Protein AF-A0AAD8X9S3-F1 (afdb_monomer)

Mean predicted aligned error: 6.13 Å

InterPro domains:
  IPR000209 Peptidase S8/S53 domain [PF00082] (73-233)
  IPR015500 Peptidase S8, subtilisin-related [PR00723] (73-92)
  IPR015500 Peptidase S8, subtilisin-related [PR00723] (130-143)
  IPR022398 Peptidase S8, subtilisin, His-active site [PS00137] (134-144)
  IPR023827 Peptidase S8, subtilisin, Asp-active site [PS00136] (78-89)
  IPR036852 Peptidase S8/S53 domain superfamily [G3DSA:3.40.50.200] (56-240)
  IPR036852 Peptidase S8/S53 domain superfamily [SSF52743] (20-236)
  IPR051048 Peptidase S8/S53 subtilisin kexin sedolisin [PTHR43399] (39-237)

Structure (mmCIF, N/CA/C/O backbone):
data_AF-A0AAD8X9S3-F1
#
_entry.id   AF-A0AAD8X9S3-F1
#
loop_
_atom_site.group_PDB
_atom_site.id
_atom_site.type_symbol
_atom_site.label_atom_id
_atom_site.label_alt_id
_atom_site.label_comp_id
_atom_site.label_asym_id
_atom_site.label_entity_id
_atom_site.label_seq_id
_atom_site.pdbx_PDB_ins_code
_atom_site.Cartn_x
_atom_site.Cartn_y
_atom_site.Cartn_z
_atom_site.occupancy
_atom_site.B_iso_or_equiv
_atom_site.auth_seq_id
_atom_site.auth_comp_id
_atom_site.auth_asym_id
_atom_site.auth_atom_id
_atom_site.pdbx_PDB_model_num
ATOM 1 N N . ASP A 1 1 ? 3.615 -17.459 -9.259 1.00 74.00 1 ASP A N 1
ATOM 2 C CA . ASP A 1 1 ? 4.290 -16.625 -10.273 1.00 74.00 1 ASP A CA 1
ATOM 3 C C . ASP A 1 1 ? 3.251 -15.797 -11.010 1.00 74.00 1 ASP A C 1
ATOM 5 O O . ASP A 1 1 ? 2.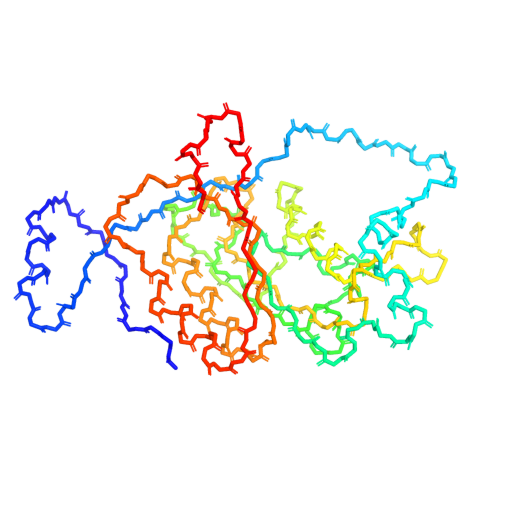324 -16.373 -11.588 1.00 74.00 1 ASP A O 1
ATOM 9 N N . TYR A 1 2 ? 3.341 -14.469 -10.912 1.00 86.00 2 TYR A N 1
ATOM 10 C CA . TYR A 1 2 ? 2.367 -13.539 -11.498 1.00 86.00 2 TYR A CA 1
ATOM 11 C C . TYR A 1 2 ? 2.916 -12.862 -12.754 1.00 86.00 2 TYR A C 1
ATOM 13 O O . TYR A 1 2 ? 2.162 -12.645 -13.705 1.00 86.00 2 TYR A O 1
ATOM 21 N N . PHE A 1 3 ? 4.221 -12.599 -12.791 1.00 89.00 3 PHE A N 1
ATOM 22 C CA . PHE A 1 3 ? 4.917 -11.987 -13.910 1.00 89.00 3 PHE A CA 1
ATOM 23 C C . PHE A 1 3 ? 6.302 -12.626 -14.119 1.00 89.00 3 PHE A C 1
ATOM 25 O O . PHE A 1 3 ? 6.952 -13.068 -13.178 1.00 89.00 3 PHE A O 1
ATOM 32 N N . TYR A 1 4 ? 6.755 -12.698 -15.373 1.00 90.25 4 TYR A N 1
ATOM 33 C CA . TYR A 1 4 ? 8.113 -13.130 -15.717 1.00 90.25 4 TYR A CA 1
ATOM 34 C C . TYR A 1 4 ? 8.780 -12.008 -16.505 1.00 90.25 4 TYR A C 1
ATOM 36 O O . TYR A 1 4 ? 8.492 -11.825 -17.690 1.00 90.25 4 TYR A O 1
ATOM 44 N N . GLY A 1 5 ? 9.656 -11.259 -15.847 1.00 89.69 5 GLY A N 1
ATOM 45 C CA . GLY A 1 5 ? 10.373 -10.148 -16.456 1.00 89.69 5 GLY A CA 1
ATOM 46 C C . GLY A 1 5 ? 11.530 -9.676 -15.589 1.00 89.69 5 GLY A C 1
ATOM 47 O O . GLY A 1 5 ? 11.817 -10.252 -14.543 1.00 89.69 5 GLY A O 1
ATOM 48 N N . LEU A 1 6 ? 12.219 -8.652 -16.078 1.00 90.88 6 LEU A N 1
ATOM 49 C CA . LEU A 1 6 ? 13.377 -8.041 -15.439 1.00 90.88 6 LEU A CA 1
ATOM 50 C C . LEU A 1 6 ? 13.456 -6.568 -15.842 1.00 90.88 6 LEU A C 1
ATOM 52 O O . LEU A 1 6 ? 13.055 -6.212 -16.951 1.00 90.88 6 LEU A O 1
ATOM 56 N N . SER A 1 7 ? 13.979 -5.743 -14.940 1.00 90.88 7 SER A N 1
ATOM 57 C CA . SER A 1 7 ? 14.270 -4.327 -15.172 1.00 90.88 7 SER A CA 1
ATOM 58 C C . SER A 1 7 ? 15.749 -4.173 -15.516 1.00 90.88 7 SER A C 1
ATOM 60 O O . SER A 1 7 ? 16.602 -4.779 -14.863 1.00 90.88 7 SER A O 1
ATOM 62 N N . ILE A 1 8 ? 16.055 -3.427 -16.578 1.00 90.38 8 ILE A N 1
ATOM 63 C CA . ILE A 1 8 ? 17.419 -3.228 -17.085 1.00 90.38 8 ILE A CA 1
ATOM 64 C C . ILE A 1 8 ? 17.629 -1.797 -17.556 1.00 90.38 8 ILE A C 1
ATOM 66 O O . ILE A 1 8 ? 16.760 -1.199 -18.186 1.00 90.38 8 ILE A O 1
ATOM 70 N N . ASN A 1 9 ? 18.837 -1.292 -17.315 1.00 88.69 9 ASN A N 1
ATOM 71 C CA . ASN A 1 9 ? 19.279 -0.006 -17.833 1.00 88.69 9 ASN A CA 1
ATOM 72 C C . ASN A 1 9 ? 19.727 -0.158 -19.294 1.00 88.69 9 ASN A C 1
ATOM 74 O O . ASN A 1 9 ? 20.755 -0.781 -19.567 1.00 88.69 9 ASN A O 1
ATOM 78 N N . ALA A 1 10 ? 18.961 0.426 -20.215 1.00 87.56 10 ALA A N 1
ATOM 79 C CA . ALA A 1 10 ? 19.330 0.588 -21.620 1.00 87.56 10 ALA A CA 1
ATOM 80 C C . ALA A 1 10 ? 20.043 1.935 -21.825 1.00 87.56 10 ALA A C 1
ATOM 82 O O . ALA A 1 10 ? 19.693 2.926 -21.183 1.00 87.56 10 ALA A O 1
ATOM 83 N N . LYS A 1 11 ? 21.052 1.984 -22.700 1.00 87.38 11 LYS A N 1
ATOM 84 C CA . LYS A 1 11 ? 21.790 3.225 -22.995 1.00 87.38 11 LYS A CA 1
ATOM 85 C C . LYS A 1 11 ? 21.076 4.094 -24.020 1.00 87.38 11 LYS A C 1
ATOM 87 O O . LYS A 1 11 ? 21.098 5.315 -23.895 1.00 87.38 11 LYS A O 1
ATOM 92 N N . ASP A 1 12 ? 20.498 3.459 -25.033 1.00 87.50 12 ASP A N 1
ATOM 93 C CA . ASP A 1 12 ? 19.787 4.103 -26.131 1.00 87.50 12 ASP A CA 1
ATOM 94 C C . ASP A 1 12 ? 18.779 3.137 -26.778 1.00 87.50 12 ASP A C 1
ATOM 96 O O . ASP A 1 12 ? 18.681 1.965 -26.403 1.00 87.50 12 ASP A O 1
ATOM 100 N N . ASP A 1 13 ? 18.021 3.633 -27.757 1.00 86.25 13 ASP A N 1
ATOM 101 C CA . ASP A 1 13 ? 16.965 2.876 -28.440 1.00 86.25 13 ASP A CA 1
ATOM 102 C C . ASP A 1 13 ? 17.489 1.616 -29.161 1.00 86.25 13 ASP A C 1
ATOM 104 O O . ASP A 1 13 ? 16.744 0.652 -29.341 1.00 86.25 13 ASP A O 1
ATOM 108 N N . THR A 1 14 ? 18.781 1.555 -29.508 1.00 89.81 14 THR A N 1
ATOM 109 C CA . THR A 1 14 ? 19.394 0.371 -30.139 1.00 89.81 14 THR A CA 1
ATOM 110 C C . THR A 1 14 ? 19.413 -0.823 -29.186 1.00 89.81 14 THR A C 1
ATOM 112 O O . THR A 1 14 ? 19.244 -1.970 -29.615 1.00 89.81 14 THR A O 1
ATOM 115 N N . ASP A 1 15 ? 19.601 -0.576 -27.886 1.00 89.88 15 ASP A N 1
ATOM 116 C CA . ASP A 1 15 ? 19.523 -1.623 -26.866 1.00 89.88 15 ASP A CA 1
ATOM 117 C C . ASP A 1 15 ? 18.087 -2.171 -26.783 1.00 89.88 15 ASP A C 1
ATOM 119 O O . ASP A 1 15 ? 17.892 -3.385 -26.700 1.00 89.88 15 ASP A O 1
ATOM 123 N N . VAL A 1 16 ? 17.077 -1.298 -26.886 1.00 87.69 16 VAL A N 1
ATOM 124 C CA . VAL A 1 16 ? 15.654 -1.683 -26.892 1.00 87.69 16 VAL A CA 1
ATOM 125 C C . VAL A 1 16 ? 15.318 -2.537 -28.115 1.00 87.69 16 VAL A C 1
ATOM 127 O O . VAL A 1 16 ? 14.708 -3.600 -27.971 1.00 87.69 16 VAL A O 1
ATOM 130 N N . ASP A 1 17 ? 15.774 -2.138 -29.303 1.00 89.75 17 ASP A N 1
ATOM 131 C CA . ASP A 1 17 ? 15.600 -2.914 -30.536 1.00 89.75 17 ASP A CA 1
ATOM 132 C C . ASP A 1 17 ? 16.278 -4.287 -30.444 1.00 89.75 17 ASP A C 1
ATOM 134 O O . ASP A 1 17 ? 15.713 -5.308 -30.848 1.00 89.75 17 ASP A O 1
ATOM 138 N N . THR A 1 18 ? 17.475 -4.334 -29.851 1.00 92.38 18 THR A N 1
ATOM 139 C CA . THR A 1 18 ? 18.214 -5.584 -29.629 1.00 92.38 18 THR A CA 1
ATOM 140 C C . THR A 1 18 ? 17.444 -6.523 -28.703 1.00 92.38 18 THR A C 1
ATOM 142 O O . THR A 1 18 ? 17.367 -7.722 -28.974 1.00 92.38 18 THR A O 1
ATOM 145 N N . LEU A 1 19 ? 16.833 -5.995 -27.639 1.00 91.25 19 LEU A N 1
ATOM 146 C CA . LEU A 1 19 ? 15.993 -6.772 -26.728 1.00 91.25 19 LEU A CA 1
ATOM 147 C C . LEU A 1 19 ? 14.742 -7.297 -27.432 1.00 91.25 19 LEU A C 1
ATOM 149 O O . LEU A 1 19 ? 14.429 -8.478 -27.305 1.00 91.25 19 LEU A O 1
ATOM 153 N N . LEU A 1 20 ? 14.053 -6.457 -28.206 1.00 91.44 20 LEU A N 1
ATOM 154 C CA . LEU A 1 20 ? 12.851 -6.846 -28.951 1.00 91.44 20 LEU A CA 1
ATOM 155 C C . LEU A 1 20 ? 13.134 -7.885 -30.049 1.00 91.44 20 LEU A C 1
ATOM 157 O O . LEU A 1 20 ? 12.238 -8.646 -30.412 1.00 91.44 20 LEU A O 1
ATOM 161 N N . ALA A 1 21 ? 14.367 -7.956 -30.557 1.00 94.06 21 ALA A N 1
ATOM 162 C CA . ALA A 1 21 ? 14.783 -8.969 -31.523 1.00 94.06 21 ALA A CA 1
ATOM 163 C C . ALA A 1 21 ? 15.001 -10.364 -30.900 1.00 94.06 21 ALA A C 1
ATOM 165 O O . ALA A 1 21 ? 15.068 -11.359 -31.632 1.00 94.06 21 ALA A O 1
ATOM 166 N N . LEU A 1 22 ? 15.112 -10.471 -29.570 1.00 94.44 22 LEU A N 1
ATOM 167 C CA . LEU A 1 22 ? 15.265 -11.758 -28.894 1.00 94.44 22 LEU A CA 1
ATOM 168 C C . LEU A 1 22 ? 13.932 -12.525 -28.897 1.00 94.44 22 LEU A C 1
ATOM 170 O O . LEU A 1 22 ? 12.932 -12.016 -28.392 1.00 94.44 22 LEU A O 1
ATOM 174 N N . PRO A 1 23 ? 13.889 -13.789 -29.360 1.00 94.06 23 PRO A N 1
ATOM 175 C CA . PRO A 1 23 ? 12.637 -14.546 -29.464 1.00 94.06 23 PRO A CA 1
ATOM 176 C C . PRO A 1 23 ? 11.964 -14.828 -28.110 1.00 94.06 23 PRO A C 1
ATOM 178 O O . PRO A 1 23 ? 10.787 -15.182 -28.063 1.00 94.06 23 PRO A O 1
ATOM 181 N N . GLN A 1 24 ? 12.702 -14.705 -27.004 1.00 94.06 24 GLN A N 1
ATOM 182 C CA . GLN A 1 24 ? 12.190 -14.865 -25.644 1.00 94.06 24 GLN A CA 1
ATOM 183 C C . GLN A 1 24 ? 11.507 -13.596 -25.109 1.00 94.06 24 GLN A C 1
ATOM 185 O O . GLN A 1 24 ? 10.725 -13.687 -24.160 1.00 94.06 24 GLN A O 1
ATOM 190 N N . VAL A 1 25 ? 11.783 -12.424 -25.690 1.00 93.06 25 VAL A N 1
ATOM 191 C CA . VAL A 1 25 ? 11.240 -11.141 -25.236 1.00 93.06 25 VAL A CA 1
ATOM 192 C C . VAL A 1 25 ? 9.898 -10.904 -25.915 1.00 93.06 25 VAL A C 1
ATOM 194 O O . VAL A 1 25 ? 9.800 -10.749 -27.127 1.00 93.06 25 VAL A O 1
ATOM 197 N N . LYS A 1 26 ? 8.829 -10.888 -25.115 1.00 90.62 26 LYS A N 1
ATOM 198 C CA . LYS A 1 26 ? 7.470 -10.668 -25.633 1.00 90.62 26 LYS A CA 1
ATOM 199 C C . LYS A 1 26 ? 7.140 -9.194 -25.825 1.00 90.62 26 LYS A C 1
ATOM 201 O O . LYS A 1 26 ? 6.394 -8.854 -26.739 1.00 90.62 26 LYS A O 1
ATOM 206 N N . LYS A 1 27 ? 7.611 -8.346 -24.911 1.00 89.94 27 LYS A N 1
ATOM 207 C CA . LYS A 1 27 ? 7.357 -6.908 -24.909 1.00 89.94 27 LYS A CA 1
ATOM 208 C C . LYS A 1 27 ? 8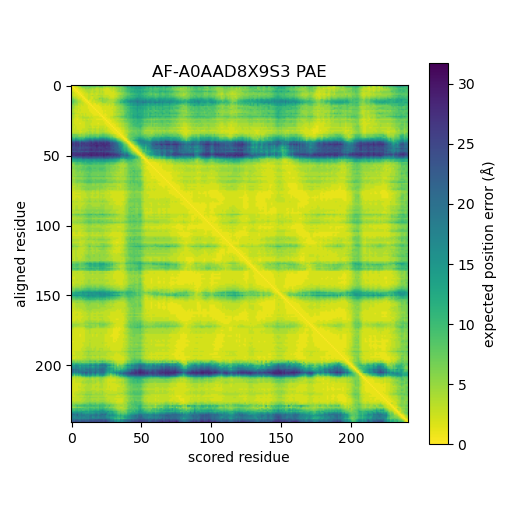.370 -6.212 -24.004 1.00 89.94 27 LYS A C 1
ATOM 210 O O . LYS A 1 27 ? 8.829 -6.806 -23.031 1.00 89.94 27 LYS A O 1
ATOM 215 N N . VAL A 1 28 ? 8.685 -4.970 -24.345 1.00 90.06 28 VAL A N 1
ATOM 216 C CA . VAL A 1 28 ? 9.506 -4.055 -23.550 1.00 90.06 28 VAL A CA 1
ATOM 217 C C . VAL A 1 28 ? 8.654 -2.825 -23.250 1.00 90.06 28 VAL A C 1
ATOM 219 O O . VAL A 1 28 ? 7.875 -2.387 -24.101 1.00 90.06 28 VAL A O 1
ATOM 222 N N . TRP A 1 29 ? 8.774 -2.306 -22.033 1.00 88.06 29 TRP A N 1
ATOM 223 C CA . TRP A 1 29 ? 8.134 -1.075 -21.580 1.00 88.06 29 TRP A CA 1
ATOM 224 C C . TRP A 1 29 ? 9.192 -0.185 -20.924 1.00 88.06 29 TRP A C 1
ATOM 226 O O . TRP A 1 29 ? 10.145 -0.725 -20.358 1.00 88.06 29 TRP A O 1
ATOM 236 N N . PRO A 1 30 ? 9.042 1.149 -20.976 1.00 87.75 30 PRO A N 1
ATOM 237 C CA . PRO A 1 30 ? 9.841 2.026 -20.132 1.00 87.75 30 PRO A CA 1
ATOM 238 C C . PRO A 1 30 ? 9.534 1.744 -18.656 1.00 87.75 30 PRO A C 1
ATOM 240 O O . PRO A 1 30 ? 8.373 1.523 -18.315 1.00 87.75 30 PRO A O 1
ATOM 243 N N . ASN A 1 31 ? 10.562 1.769 -17.804 1.00 89.12 31 ASN A N 1
ATOM 244 C CA . ASN A 1 31 ? 10.391 1.776 -16.352 1.00 89.12 31 ASN A CA 1
ATOM 245 C C . ASN A 1 31 ? 10.082 3.214 -15.924 1.00 89.12 31 ASN A C 1
ATOM 247 O O . ASN A 1 31 ? 10.976 4.065 -15.927 1.00 89.12 31 ASN A O 1
ATOM 251 N N . ARG A 1 32 ? 8.810 3.514 -15.666 1.00 88.25 32 ARG A N 1
ATOM 252 C CA . ARG A 1 32 ? 8.357 4.857 -15.299 1.00 88.25 32 ARG A CA 1
ATOM 253 C C . ARG A 1 32 ? 8.563 5.106 -13.822 1.00 88.25 32 ARG A C 1
ATOM 255 O O . ARG A 1 32 ? 8.646 4.169 -13.035 1.00 88.25 32 ARG A O 1
ATOM 262 N N . TYR A 1 33 ? 8.630 6.382 -13.481 1.00 89.31 33 TYR A N 1
ATOM 263 C CA . TYR A 1 33 ? 8.792 6.863 -12.125 1.00 89.31 33 TYR A CA 1
ATOM 264 C C . TYR A 1 33 ? 7.539 7.623 -11.714 1.00 89.31 33 TYR A C 1
ATOM 266 O O . TYR A 1 33 ? 7.076 8.484 -12.448 1.00 89.31 33 TYR A O 1
ATOM 274 N N . TYR A 1 34 ? 7.041 7.296 -10.532 1.00 88.19 34 TYR A N 1
ATOM 275 C CA . TYR A 1 34 ? 5.843 7.830 -9.916 1.00 88.19 34 TYR A CA 1
ATOM 276 C C . TYR A 1 34 ? 6.261 8.650 -8.710 1.00 88.19 34 TYR A C 1
ATOM 278 O O . TYR A 1 34 ? 6.845 8.111 -7.764 1.00 88.19 34 TYR A O 1
ATOM 286 N N . ASP A 1 35 ? 5.947 9.940 -8.730 1.00 87.69 35 ASP A N 1
ATOM 287 C CA . ASP A 1 35 ? 6.155 10.789 -7.568 1.00 87.69 35 ASP A CA 1
ATOM 288 C C . ASP A 1 35 ? 5.319 10.307 -6.382 1.00 87.69 35 ASP A C 1
ATOM 290 O O . ASP A 1 35 ? 4.194 9.809 -6.514 1.00 87.69 35 ASP A O 1
ATOM 294 N N . ARG A 1 36 ? 5.876 10.476 -5.183 1.00 85.69 36 ARG A N 1
ATOM 295 C CA . ARG A 1 36 ? 5.107 10.272 -3.965 1.00 85.69 36 ARG A CA 1
ATOM 296 C C . ARG A 1 36 ? 3.920 11.250 -3.937 1.00 85.69 36 ARG A C 1
ATOM 298 O O . ARG A 1 36 ? 4.101 12.431 -4.231 1.00 85.69 36 ARG A O 1
ATOM 305 N N . PRO A 1 37 ? 2.728 10.810 -3.496 1.00 80.38 37 PRO A N 1
ATOM 306 C CA . PRO A 1 37 ? 1.620 11.720 -3.247 1.00 80.38 37 PRO A CA 1
ATOM 307 C C . PRO A 1 37 ? 1.988 12.772 -2.196 1.00 80.38 37 PRO A C 1
ATOM 309 O O . PRO A 1 37 ? 2.337 12.442 -1.060 1.00 80.38 37 PRO A O 1
ATOM 312 N N . GLU A 1 38 ? 1.855 14.044 -2.561 1.00 76.88 38 GLU A N 1
ATOM 313 C CA . GLU A 1 38 ? 2.070 15.161 -1.646 1.00 76.88 38 GLU A CA 1
ATOM 314 C C . GLU A 1 38 ? 0.731 15.711 -1.124 1.00 76.88 38 GLU A C 1
ATOM 316 O O . GLU A 1 38 ? -0.252 15.808 -1.869 1.00 76.88 38 GLU A O 1
ATOM 321 N N . PRO A 1 39 ? 0.646 16.090 0.162 1.00 68.62 39 PRO A N 1
ATOM 322 C CA . PRO A 1 39 ? -0.565 16.680 0.711 1.00 68.62 39 PRO A CA 1
ATOM 323 C C . PRO A 1 39 ? -0.838 18.063 0.096 1.00 68.62 39 PRO A C 1
ATOM 325 O O . PRO A 1 39 ? 0.017 18.944 0.098 1.00 68.62 39 PRO A O 1
ATOM 328 N N . VAL A 1 40 ? -2.083 18.286 -0.346 1.00 63.31 40 VAL A N 1
ATOM 329 C CA . VAL A 1 40 ? -2.555 19.538 -0.986 1.00 63.31 40 VAL A CA 1
ATOM 330 C C . VAL A 1 40 ? -2.397 20.773 -0.078 1.00 63.31 40 VAL A C 1
ATOM 332 O O . VAL A 1 40 ? -2.307 21.906 -0.548 1.00 63.31 40 VAL A O 1
ATOM 335 N N . ALA A 1 41 ? -2.325 20.570 1.238 1.00 61.69 41 ALA A N 1
ATOM 336 C CA . ALA A 1 41 ? -1.887 21.571 2.200 1.00 61.69 41 ALA A CA 1
ATOM 337 C C . ALA A 1 41 ? -1.208 20.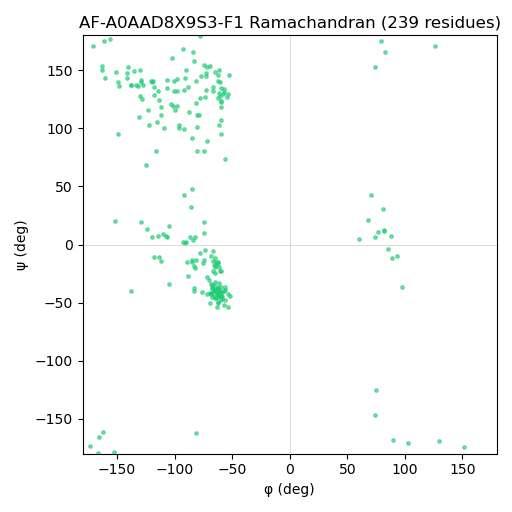872 3.380 1.00 61.69 41 ALA A C 1
ATOM 339 O O . ALA A 1 41 ? -1.706 19.854 3.864 1.00 61.69 41 ALA A O 1
ATOM 340 N N . ALA A 1 42 ? -0.113 21.442 3.891 1.00 55.91 42 ALA A N 1
ATOM 341 C CA . ALA A 1 42 ? 0.441 21.025 5.173 1.00 55.91 42 ALA A CA 1
ATOM 342 C C . ALA A 1 42 ? -0.619 21.276 6.253 1.00 55.91 42 ALA A C 1
ATOM 344 O O . ALA A 1 42 ? -0.863 22.419 6.650 1.00 55.91 42 ALA A O 1
ATOM 345 N N . ALA A 1 43 ? -1.292 20.215 6.697 1.00 55.41 43 ALA A N 1
ATOM 346 C CA . ALA A 1 43 ? -2.195 20.312 7.826 1.00 55.41 43 ALA A CA 1
ATOM 347 C C . ALA A 1 43 ? -1.369 20.789 9.023 1.00 55.41 43 ALA A C 1
ATOM 349 O 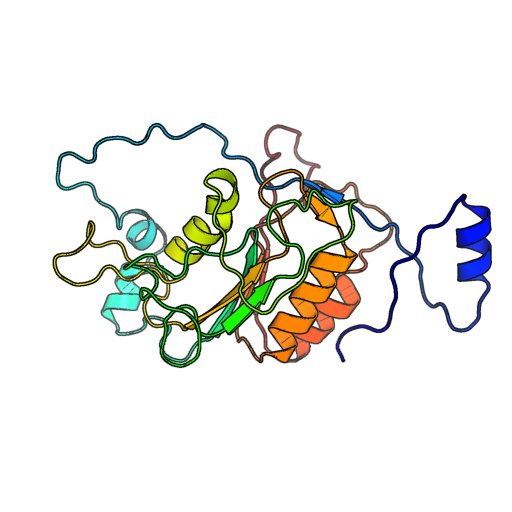O . ALA A 1 43 ? -0.418 20.128 9.443 1.00 55.41 43 ALA A O 1
ATOM 350 N N . GLN A 1 44 ? -1.705 21.958 9.572 1.00 53.41 44 GLN A N 1
ATOM 351 C CA . GLN A 1 44 ? -1.198 22.301 10.891 1.00 53.41 44 GLN A CA 1
ATOM 352 C C . GLN A 1 44 ? -1.695 21.222 11.847 1.00 53.41 44 GLN A C 1
ATOM 354 O O . GLN A 1 44 ? -2.869 20.855 11.794 1.00 53.41 44 GLN A O 1
ATOM 359 N N . VAL A 1 45 ? -0.814 20.712 12.709 1.00 54.97 45 VAL A N 1
ATOM 360 C CA . VAL A 1 45 ? -1.234 19.894 13.848 1.00 54.97 45 VAL A CA 1
ATOM 361 C C . VAL A 1 45 ? -2.154 20.774 14.685 1.00 54.97 45 VAL A C 1
ATOM 363 O O . VAL A 1 45 ? -1.707 21.625 15.452 1.00 54.97 45 VAL A O 1
ATOM 366 N N . VAL A 1 46 ? -3.458 20.642 14.459 1.00 53.22 46 VAL A N 1
ATOM 367 C CA . VAL A 1 46 ? -4.454 21.399 15.197 1.00 53.22 46 VAL A CA 1
ATOM 368 C C . VAL A 1 46 ? -4.585 20.712 16.541 1.00 53.22 46 VAL A C 1
ATOM 370 O O . VAL A 1 46 ? -4.845 19.510 16.606 1.00 53.22 46 VAL A O 1
ATOM 373 N N . THR A 1 47 ? -4.424 21.458 17.628 1.00 53.19 47 THR A N 1
ATOM 374 C CA . THR A 1 47 ? -4.821 20.958 18.941 1.00 53.19 47 THR A CA 1
ATOM 375 C C . THR A 1 47 ? -6.317 20.667 18.888 1.00 53.19 47 THR A C 1
ATOM 377 O O . THR A 1 47 ? -7.132 21.593 18.843 1.00 53.19 47 THR A O 1
ATOM 380 N N . ILE A 1 48 ? -6.688 19.385 18.865 1.00 56.50 48 ILE A N 1
ATOM 381 C CA . ILE A 1 48 ? -8.087 18.965 18.926 1.00 56.50 48 ILE A CA 1
ATOM 382 C C . ILE A 1 48 ? -8.579 19.228 20.353 1.00 56.50 48 ILE A C 1
ATOM 384 O O . ILE A 1 48 ? -8.476 18.385 21.238 1.00 56.50 48 ILE A O 1
ATOM 388 N N . ASN A 1 49 ? -9.094 20.432 20.585 1.00 49.75 49 ASN A N 1
ATOM 389 C CA . ASN A 1 49 ? -9.844 20.770 21.787 1.00 49.75 49 ASN A CA 1
ATOM 390 C C . ASN A 1 49 ? -11.334 20.517 21.510 1.00 49.75 49 ASN A C 1
ATOM 392 O O . ASN A 1 49 ? -11.990 21.355 20.896 1.00 49.75 49 ASN A O 1
ATOM 396 N N . GLY A 1 50 ? -11.879 19.380 21.960 1.00 56.12 50 GLY A N 1
ATOM 397 C CA . GLY A 1 50 ? -13.330 19.132 21.976 1.00 56.12 50 GLY A CA 1
ATOM 398 C C . GLY A 1 50 ? -13.801 17.806 21.365 1.00 56.12 50 GLY A C 1
ATOM 399 O O . GLY A 1 50 ? -13.018 16.904 21.091 1.00 56.12 50 GLY A O 1
ATOM 400 N N . THR A 1 51 ? -15.121 17.696 21.177 1.00 57.31 51 THR A N 1
ATOM 401 C CA . THR A 1 51 ? -15.858 16.527 20.658 1.00 57.31 51 THR A CA 1
ATOM 402 C C . THR A 1 51 ? -15.898 16.498 19.125 1.00 57.31 51 THR A C 1
ATOM 404 O O . THR A 1 51 ? -16.977 16.385 18.537 1.00 57.31 51 THR A O 1
ATOM 407 N N . SER A 1 52 ? -14.760 16.696 18.457 1.00 64.19 52 SER A N 1
ATOM 408 C CA . SER A 1 52 ? -14.713 16.657 16.989 1.00 64.19 52 SER A CA 1
ATOM 409 C C . SER A 1 52 ? -15.224 15.308 16.476 1.00 64.19 52 SER A C 1
ATOM 411 O O . SER A 1 52 ? -14.853 14.261 17.004 1.00 64.19 52 SER A O 1
ATOM 413 N N . ASP A 1 53 ? -16.089 15.326 15.457 1.00 75.62 53 ASP A N 1
ATOM 414 C CA . ASP A 1 53 ? -16.643 14.107 14.857 1.00 75.62 53 ASP A CA 1
ATOM 415 C C . ASP A 1 53 ? -15.590 13.404 13.989 1.00 75.62 53 ASP A C 1
ATOM 417 O O . ASP A 1 53 ? -15.571 13.528 12.761 1.00 75.62 53 ASP A O 1
ATOM 421 N N . VAL A 1 54 ? -14.704 12.654 14.649 1.00 80.56 54 VAL A N 1
ATOM 422 C CA . VAL A 1 54 ? -13.632 11.869 14.014 1.00 80.56 54 VAL A CA 1
ATOM 423 C C . VAL A 1 54 ? -14.157 10.709 13.158 1.00 80.56 54 VAL A C 1
ATOM 425 O O . VAL A 1 54 ? -13.378 10.058 12.471 1.00 80.56 54 VAL A O 1
ATOM 428 N N . LEU A 1 55 ? -15.473 10.458 13.164 1.00 84.62 55 LEU A N 1
ATOM 429 C CA . LEU A 1 55 ? -16.128 9.386 12.407 1.00 84.62 55 LEU A CA 1
ATOM 430 C C . LEU A 1 55 ? -16.994 9.913 11.252 1.00 84.62 55 LEU A C 1
ATOM 432 O O . LEU A 1 55 ? -17.730 9.144 10.631 1.00 84.62 55 LEU A O 1
ATOM 436 N N . SER A 1 56 ? -16.920 11.210 10.942 1.00 87.75 56 SER A N 1
ATOM 437 C CA . SER A 1 56 ? -17.700 11.835 9.863 1.00 87.75 56 SER A CA 1
ATOM 438 C C . SER A 1 56 ? -17.525 11.124 8.512 1.00 87.75 56 SER A C 1
ATOM 440 O O . SER A 1 56 ? -18.520 10.821 7.853 1.00 87.75 56 SER A O 1
ATOM 442 N N . SER A 1 57 ? -16.300 10.735 8.147 1.00 87.81 57 SER A N 1
ATOM 443 C CA . SER A 1 57 ? -16.021 9.963 6.924 1.00 87.81 57 SER A CA 1
ATOM 444 C C . SER A 1 57 ? -16.696 8.586 6.908 1.00 87.81 57 SER A C 1
ATOM 446 O O . SER A 1 57 ? -17.193 8.149 5.867 1.00 87.81 57 SER A O 1
ATOM 448 N N . LEU A 1 58 ? -16.788 7.906 8.058 1.00 92.06 58 LEU A N 1
ATOM 449 C CA . LEU A 1 58 ? -17.498 6.624 8.154 1.00 92.06 58 LEU A CA 1
ATOM 450 C C . LEU A 1 58 ? -19.004 6.805 7.941 1.00 92.06 58 LEU A C 1
ATOM 452 O O . LEU A 1 58 ? -19.628 5.988 7.272 1.00 92.06 58 LEU A O 1
ATOM 456 N N . LYS A 1 59 ? -19.581 7.902 8.444 1.00 92.75 59 LYS A N 1
ATOM 457 C CA . LYS A 1 59 ? -20.999 8.239 8.229 1.00 92.75 59 LYS A CA 1
ATOM 458 C C . LYS A 1 59 ? -21.287 8.596 6.772 1.00 92.75 59 LYS A C 1
ATOM 460 O O . LYS A 1 59 ? -22.300 8.169 6.224 1.00 92.75 59 LYS A O 1
ATOM 465 N N . MET A 1 60 ? -20.397 9.363 6.136 1.00 93.25 60 MET A N 1
ATOM 466 C CA . MET A 1 60 ? -20.529 9.759 4.727 1.00 93.25 60 MET A CA 1
ATOM 467 C C . MET A 1 60 ? -20.502 8.556 3.782 1.00 93.25 60 MET A C 1
ATOM 469 O O . MET A 1 60 ? -21.252 8.520 2.811 1.00 93.25 60 MET A O 1
ATOM 473 N N . THR A 1 61 ? -19.663 7.565 4.083 1.00 93.94 61 THR A N 1
ATOM 474 C CA . THR A 1 61 ? -19.543 6.325 3.300 1.00 93.94 61 THR A CA 1
ATOM 475 C C . THR A 1 61 ? -20.566 5.258 3.701 1.00 93.94 61 THR A C 1
ATOM 477 O O . THR A 1 61 ? -20.757 4.285 2.977 1.00 93.94 61 THR A O 1
ATOM 480 N N . GLY A 1 62 ? -21.250 5.431 4.838 1.00 95.25 62 GLY A N 1
ATOM 481 C CA . GLY A 1 62 ? -22.184 4.456 5.402 1.00 95.25 62 GLY A CA 1
ATOM 482 C C . GLY A 1 62 ? -21.513 3.264 6.094 1.00 95.25 62 GLY A C 1
ATOM 483 O O . GLY A 1 62 ? -22.199 2.295 6.426 1.00 95.25 62 GLY A O 1
ATOM 484 N N . ALA A 1 63 ? -20.196 3.315 6.320 1.00 95.25 63 ALA A N 1
ATOM 485 C CA . ALA A 1 63 ? -19.449 2.280 7.031 1.00 95.25 63 ALA A CA 1
ATOM 486 C C . ALA A 1 63 ? -19.942 2.103 8.479 1.00 95.25 63 ALA A C 1
ATOM 488 O O . ALA A 1 63 ? -20.012 0.980 8.972 1.00 95.25 63 ALA A O 1
ATOM 489 N N . ASP A 1 64 ? -20.393 3.180 9.126 1.00 94.44 64 ASP A N 1
ATOM 490 C CA . ASP A 1 64 ? -21.003 3.157 10.462 1.00 94.44 64 ASP A CA 1
ATOM 491 C C . ASP A 1 64 ? -22.237 2.234 10.538 1.00 94.44 64 ASP A C 1
ATOM 493 O O . ASP A 1 64 ? -22.408 1.467 11.489 1.00 94.44 64 ASP A O 1
ATOM 497 N N . LYS A 1 65 ? -23.077 2.242 9.497 1.00 96.62 65 LYS A N 1
ATOM 498 C CA . LYS A 1 65 ? -24.263 1.376 9.395 1.00 96.62 65 LYS A CA 1
ATOM 499 C C . LYS A 1 65 ? -23.898 -0.090 9.187 1.00 96.62 65 LYS A C 1
ATOM 501 O O . LYS A 1 65 ? -24.654 -0.968 9.602 1.00 96.62 65 LYS A O 1
ATOM 506 N N . VAL A 1 66 ? -22.775 -0.354 8.525 1.00 95.81 66 VAL A N 1
ATOM 507 C CA . VAL A 1 66 ? -22.251 -1.707 8.291 1.00 95.81 66 VAL A CA 1
ATOM 508 C C . VAL A 1 66 ? -21.608 -2.245 9.573 1.00 95.81 66 VAL A C 1
ATOM 510 O O . VAL A 1 66 ? -21.888 -3.376 9.976 1.00 95.81 66 VAL A O 1
ATOM 513 N N . HIS A 1 67 ? -20.872 -1.406 10.307 1.00 96.12 67 HIS A N 1
ATOM 514 C CA . HIS A 1 67 ? -20.348 -1.737 11.637 1.00 96.12 67 HIS A CA 1
ATOM 515 C C . HIS A 1 67 ? -21.463 -2.078 12.625 1.00 96.12 67 HIS A C 1
ATOM 517 O O . HIS A 1 67 ? -21.342 -3.053 13.364 1.00 96.12 67 HIS A O 1
ATOM 523 N N . ALA A 1 68 ? -22.580 -1.341 12.601 1.00 96.12 68 ALA A N 1
ATOM 524 C CA . ALA A 1 68 ? -23.746 -1.615 13.447 1.00 96.12 68 ALA A CA 1
ATOM 525 C C . ALA A 1 68 ? -24.384 -2.998 13.195 1.00 96.12 68 ALA A C 1
ATOM 527 O O . ALA A 1 68 ? -25.097 -3.513 14.054 1.00 96.12 68 ALA A O 1
ATOM 528 N N . GLN A 1 69 ? -24.108 -3.619 12.044 1.00 97.31 69 GLN A N 1
ATOM 529 C CA . GLN A 1 69 ? -24.524 -4.987 11.710 1.00 97.31 69 GLN A CA 1
ATOM 530 C C . GLN A 1 69 ? -23.485 -6.045 12.126 1.00 97.31 69 GLN A C 1
ATOM 532 O O . GLN A 1 69 ? -23.681 -7.231 11.870 1.00 97.31 69 GLN A O 1
ATOM 537 N N . GLY A 1 70 ? -22.379 -5.640 12.758 1.00 96.12 70 GLY A N 1
ATOM 538 C CA . GLY A 1 70 ? -21.278 -6.521 13.158 1.00 96.12 70 GLY A CA 1
ATOM 539 C C . GLY A 1 70 ? -20.285 -6.841 12.036 1.00 96.12 70 GLY A C 1
ATOM 540 O O . GLY A 1 70 ? -19.460 -7.739 12.192 1.00 96.12 70 GLY A O 1
ATOM 541 N N . LEU A 1 71 ? -20.35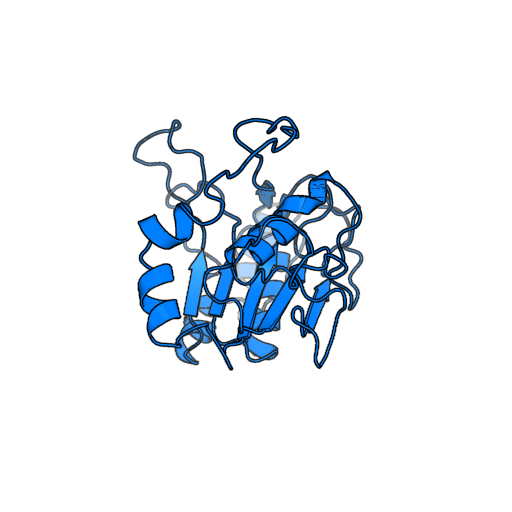2 -6.128 10.908 1.00 97.38 71 LEU A N 1
ATOM 542 C CA . LEU A 1 71 ? -19.461 -6.310 9.765 1.00 97.38 71 LEU A CA 1
ATOM 543 C C . LEU A 1 71 ? -18.312 -5.296 9.838 1.00 97.38 71 LEU A C 1
ATOM 545 O O . LEU A 1 71 ? -18.472 -4.131 9.494 1.00 97.38 71 LEU A O 1
ATOM 549 N N . THR A 1 72 ? -17.149 -5.743 10.309 1.00 97.31 72 THR A N 1
ATOM 550 C CA . THR A 1 72 ? -15.984 -4.886 10.619 1.00 97.31 72 THR A CA 1
ATOM 551 C C . THR A 1 72 ? -14.704 -5.307 9.888 1.00 97.31 72 THR A C 1
ATOM 553 O O . THR A 1 72 ? -13.611 -4.857 10.230 1.00 97.31 72 THR A O 1
ATOM 556 N N . GLY A 1 73 ? -14.819 -6.184 8.885 1.00 97.19 73 GLY A N 1
ATOM 557 C CA . GLY A 1 73 ? -13.679 -6.714 8.125 1.00 97.19 73 GLY A CA 1
ATOM 558 C C . GLY A 1 73 ? -12.942 -7.874 8.798 1.00 97.19 73 GLY A C 1
ATOM 559 O O . GLY A 1 73 ? -11.862 -8.251 8.356 1.00 97.19 73 GLY A O 1
ATOM 560 N N . LYS A 1 74 ? -13.510 -8.467 9.856 1.00 97.94 74 LYS A N 1
ATOM 561 C CA . LYS A 1 74 ? -12.914 -9.623 10.537 1.00 97.94 74 LYS A CA 1
ATOM 562 C C . LYS A 1 74 ? -12.621 -10.764 9.556 1.00 97.94 74 LYS A C 1
ATOM 564 O O . LYS A 1 74 ? -13.521 -11.238 8.869 1.00 97.94 74 LYS A O 1
ATOM 569 N N . GLY A 1 75 ? -11.377 -11.242 9.571 1.00 97.25 75 GLY A N 1
ATOM 570 C CA . GLY A 1 75 ? -10.907 -12.337 8.718 1.00 97.25 75 GLY A CA 1
ATOM 571 C C . GLY A 1 75 ? -10.452 -11.905 7.323 1.00 97.25 75 GLY A C 1
ATOM 572 O O . GLY A 1 75 ? -9.946 -12.751 6.598 1.00 97.25 75 GLY A O 1
ATOM 573 N N . ILE A 1 76 ? -10.592 -10.622 6.977 1.00 98.25 76 ILE A N 1
ATOM 574 C CA . ILE A 1 76 ? -10.087 -10.052 5.727 1.00 98.25 76 ILE A CA 1
ATOM 575 C C . ILE A 1 76 ? -8.650 -9.570 5.924 1.00 98.25 76 ILE A C 1
ATOM 577 O O . ILE A 1 76 ? -8.331 -8.905 6.917 1.00 98.25 76 ILE A O 1
ATOM 581 N N . LYS A 1 77 ? -7.794 -9.884 4.955 1.00 98.56 77 LYS A N 1
ATOM 582 C CA . LYS A 1 77 ? -6.419 -9.404 4.837 1.00 98.56 77 LYS A CA 1
ATOM 583 C C . LYS A 1 77 ? -6.344 -8.310 3.779 1.00 98.56 77 LYS A C 1
ATOM 585 O O . LYS A 1 77 ? -6.654 -8.547 2.613 1.00 98.56 77 LYS A O 1
ATOM 590 N N . ILE A 1 78 ? -5.903 -7.125 4.176 1.00 98.69 78 ILE A N 1
ATOM 591 C CA . ILE A 1 78 ? -5.750 -5.975 3.284 1.00 98.69 78 ILE A CA 1
ATOM 592 C C . ILE A 1 78 ? -4.260 -5.683 3.124 1.00 98.69 78 ILE A C 1
ATOM 594 O O . ILE A 1 78 ? -3.607 -5.245 4.069 1.00 98.69 78 ILE A O 1
ATOM 598 N N . GLY A 1 79 ? -3.735 -5.924 1.929 1.00 98.62 79 GLY A N 1
ATOM 599 C CA . GLY A 1 79 ? -2.423 -5.461 1.504 1.00 98.62 79 GLY A CA 1
ATOM 600 C C . GLY A 1 79 ? -2.479 -4.009 1.049 1.00 98.62 79 GLY A C 1
ATOM 601 O O . GLY A 1 79 ? -3.430 -3.612 0.374 1.00 98.62 79 GLY A O 1
ATOM 602 N N . PHE A 1 80 ? -1.470 -3.211 1.380 1.00 98.56 80 PHE A N 1
ATOM 603 C CA . PHE A 1 80 ? -1.333 -1.872 0.815 1.00 98.56 80 PHE A CA 1
ATOM 604 C C . PHE A 1 80 ? 0.113 -1.554 0.437 1.00 98.56 80 PHE A C 1
ATOM 606 O O . PHE A 1 80 ? 1.035 -1.892 1.177 1.00 98.56 80 PHE A O 1
ATOM 613 N N . LEU A 1 81 ? 0.289 -0.939 -0.732 1.00 98.31 81 LEU A N 1
ATOM 614 C CA . LEU A 1 81 ? 1.577 -0.485 -1.261 1.00 98.31 81 LEU A CA 1
ATOM 615 C C . LEU A 1 81 ? 1.710 1.016 -1.001 1.00 98.31 81 LEU A C 1
ATOM 617 O O . LEU A 1 81 ? 0.899 1.789 -1.516 1.00 98.31 81 LEU A O 1
ATOM 621 N N . ASP A 1 82 ? 2.686 1.419 -0.183 1.00 96.81 82 ASP A N 1
ATOM 622 C CA . ASP A 1 82 ? 2.829 2.812 0.271 1.00 96.81 82 ASP A CA 1
ATOM 623 C C . ASP A 1 82 ? 4.242 3.124 0.834 1.00 96.81 82 ASP A C 1
ATOM 625 O O . ASP A 1 82 ? 5.193 2.381 0.595 1.00 96.81 82 ASP A O 1
ATOM 629 N N . THR A 1 83 ? 4.403 4.203 1.606 1.00 95.88 83 THR A N 1
ATOM 630 C CA . THR A 1 83 ? 5.644 4.655 2.277 1.00 95.88 83 THR A CA 1
ATOM 631 C C . THR A 1 83 ? 6.043 3.831 3.506 1.00 95.88 83 THR A C 1
ATOM 633 O O . THR A 1 83 ? 6.933 4.225 4.262 1.00 95.88 83 THR A O 1
ATOM 636 N N . GLY A 1 84 ? 5.376 2.698 3.734 1.00 95.81 84 GLY A N 1
ATOM 637 C CA . GLY A 1 84 ? 5.474 1.916 4.964 1.00 95.81 84 GLY A CA 1
ATOM 638 C C . GLY A 1 84 ? 4.450 2.338 6.014 1.00 95.81 84 GLY A C 1
ATOM 639 O O . GLY A 1 84 ? 3.483 3.043 5.729 1.00 95.81 84 GLY A O 1
ATOM 640 N N . VAL A 1 85 ? 4.620 1.853 7.240 1.00 97.31 85 VAL A N 1
ATOM 641 C CA . VAL A 1 85 ? 3.651 2.067 8.320 1.00 97.31 85 VAL A CA 1
ATOM 642 C C . VAL A 1 85 ? 4.330 2.139 9.673 1.00 97.31 85 VAL A C 1
ATOM 644 O O . VAL A 1 85 ? 5.168 1.307 10.005 1.00 97.31 85 VAL A O 1
ATOM 647 N N . ASP A 1 86 ? 3.921 3.094 10.503 1.00 96.94 86 ASP A N 1
ATOM 648 C CA . ASP A 1 86 ? 4.256 3.077 11.921 1.00 96.94 86 ASP A CA 1
ATOM 649 C C . ASP A 1 86 ? 3.320 2.120 12.667 1.00 96.94 86 ASP A C 1
ATOM 651 O O . ASP A 1 86 ? 2.332 2.507 13.298 1.00 96.94 86 ASP A O 1
ATOM 655 N N . TRP A 1 87 ? 3.634 0.831 12.591 1.00 97.12 87 TRP A N 1
ATOM 656 C CA . TRP A 1 87 ? 2.889 -0.221 13.279 1.00 97.12 87 TRP A CA 1
ATOM 657 C C . TRP A 1 87 ? 2.973 -0.119 14.813 1.00 97.12 87 TRP A C 1
ATOM 659 O O . TRP A 1 87 ? 2.194 -0.767 15.516 1.00 97.12 87 TRP A O 1
ATOM 669 N N . ARG A 1 88 ? 3.863 0.721 15.366 1.00 96.50 88 ARG A N 1
ATOM 670 C CA . ARG A 1 88 ? 3.954 0.988 16.815 1.00 96.50 88 ARG A CA 1
ATOM 671 C C . ARG A 1 88 ? 2.805 1.877 17.295 1.00 96.50 88 ARG A C 1
ATOM 673 O O . ARG A 1 88 ? 2.578 1.980 18.501 1.00 96.50 88 ARG A O 1
ATOM 680 N N . HIS A 1 89 ? 2.068 2.510 16.381 1.00 95.31 89 HIS A N 1
ATOM 681 C CA . HIS A 1 89 ? 0.932 3.352 16.728 1.00 95.31 89 HIS A CA 1
ATOM 682 C C . HIS A 1 89 ? -0.160 2.531 17.451 1.00 95.31 89 HIS A C 1
ATOM 684 O O . HIS A 1 89 ? -0.583 1.493 16.931 1.00 95.31 89 HIS A O 1
ATOM 690 N N . PRO A 1 90 ? -0.694 2.978 18.609 1.00 95.00 90 PRO A N 1
ATOM 691 C CA . PRO A 1 90 ? -1.686 2.213 19.375 1.00 95.00 90 PRO A CA 1
ATOM 692 C C . PRO A 1 90 ? -2.944 1.844 18.576 1.00 95.00 90 PRO A C 1
ATOM 694 O O . PRO A 1 90 ? -3.426 0.717 18.668 1.00 95.00 90 PRO A O 1
ATOM 697 N N . ALA A 1 91 ? -3.436 2.761 17.736 1.00 95.06 91 ALA A N 1
ATOM 698 C CA . ALA A 1 91 ? -4.574 2.514 16.841 1.00 95.06 91 ALA A CA 1
ATOM 699 C C . ALA A 1 91 ? -4.304 1.444 15.765 1.00 95.06 91 ALA A C 1
ATOM 701 O O . ALA A 1 91 ? -5.240 0.903 15.178 1.00 95.06 91 ALA A O 1
ATOM 702 N N . LEU A 1 92 ? -3.030 1.149 15.492 1.00 97.06 92 LEU A N 1
ATOM 703 C CA . LEU A 1 92 ? -2.571 0.137 14.539 1.00 97.06 92 LEU A CA 1
ATOM 704 C C . LEU A 1 92 ? -2.051 -1.125 15.245 1.00 97.06 92 LEU A C 1
ATOM 706 O O . LEU A 1 92 ? -1.412 -1.966 14.623 1.00 97.06 92 LEU A O 1
ATOM 710 N N . GLY A 1 93 ? -2.376 -1.296 16.530 1.00 94.00 93 GLY A N 1
ATOM 711 C CA . GLY A 1 93 ? -2.094 -2.505 17.304 1.00 94.00 93 GLY A CA 1
ATOM 712 C C . GLY A 1 93 ? -0.784 -2.483 18.093 1.00 94.00 93 GLY A C 1
ATOM 713 O O . GLY A 1 93 ? -0.599 -3.362 18.929 1.00 94.00 93 GLY A O 1
ATOM 714 N N . GLY A 1 94 ? 0.088 -1.490 17.887 1.00 95.75 94 GLY A N 1
ATOM 715 C CA . GLY A 1 94 ? 1.307 -1.312 18.683 1.00 95.75 94 GLY A CA 1
ATOM 716 C C . GLY A 1 94 ? 2.372 -2.397 18.493 1.00 95.75 94 GLY A C 1
ATOM 717 O O . GLY A 1 94 ? 3.209 -2.586 19.373 1.00 95.75 94 GLY A O 1
ATOM 718 N N . GLY A 1 95 ? 2.334 -3.124 17.378 1.00 97.19 95 GLY A N 1
ATOM 719 C CA . GLY A 1 95 ? 3.266 -4.203 17.072 1.00 97.19 95 GLY A CA 1
ATOM 720 C C . GLY A 1 95 ? 3.116 -4.713 15.642 1.00 97.19 95 GLY A C 1
ATOM 721 O O . GLY A 1 95 ? 2.174 -4.346 14.937 1.00 97.19 95 GLY A O 1
ATOM 722 N N . TYR A 1 96 ? 4.058 -5.561 15.237 1.00 97.94 96 TYR A N 1
ATOM 723 C CA . TYR A 1 96 ? 4.180 -6.098 13.884 1.00 97.94 96 TYR A CA 1
ATOM 724 C C . TYR A 1 96 ? 4.315 -7.621 13.896 1.00 97.94 96 TYR A C 1
ATOM 726 O O . TYR A 1 96 ? 4.997 -8.187 14.754 1.00 97.94 96 TYR A O 1
ATOM 734 N N . GLY A 1 97 ? 3.676 -8.272 12.925 1.00 96.94 97 GLY A N 1
ATOM 735 C CA . GLY A 1 97 ? 3.722 -9.717 12.722 1.00 96.94 97 GLY A CA 1
ATOM 736 C C . GLY A 1 97 ? 2.466 -10.444 13.202 1.00 96.94 97 GLY A C 1
ATOM 737 O O . GLY A 1 97 ? 1.444 -9.838 13.528 1.00 96.94 97 GLY A O 1
ATOM 738 N N . GLU A 1 98 ? 2.532 -11.775 13.223 1.00 94.12 98 GLU A N 1
ATOM 739 C CA . GLU A 1 98 ? 1.385 -12.626 13.543 1.00 94.12 98 GLU A CA 1
ATOM 740 C C . GLU A 1 98 ? 0.741 -12.245 14.889 1.00 94.12 98 GLU A C 1
ATOM 742 O O . GLU A 1 98 ? 1.409 -12.106 15.912 1.00 94.12 98 GLU A O 1
ATOM 747 N N . GLY A 1 99 ? -0.582 -12.066 14.883 1.00 93.75 99 GLY A N 1
ATOM 748 C CA . GLY A 1 99 ? -1.354 -11.656 16.060 1.00 93.75 99 GLY A CA 1
ATOM 749 C C . GLY A 1 99 ? -1.488 -10.141 16.250 1.00 93.75 99 GLY A C 1
ATOM 750 O O . GLY A 1 99 ? -2.343 -9.716 17.029 1.00 93.75 99 GLY A O 1
ATOM 751 N N . PHE A 1 100 ? -0.728 -9.326 15.514 1.00 97.38 100 PHE A N 1
ATOM 752 C CA . PHE A 1 100 ? -0.910 -7.876 15.469 1.00 97.38 100 PHE A CA 1
ATOM 753 C C . PHE A 1 100 ? -1.831 -7.442 14.326 1.00 97.38 100 PHE A C 1
ATOM 755 O O . PHE A 1 100 ? -2.191 -8.215 13.436 1.00 97.38 100 PHE A O 1
ATOM 762 N N . LYS A 1 101 ? -2.247 -6.172 14.364 1.00 97.56 101 LYS A N 1
ATOM 763 C CA . LYS A 1 101 ? -3.080 -5.577 13.314 1.00 97.56 101 LYS A CA 1
ATOM 764 C C . LYS A 1 101 ? -2.306 -5.401 12.012 1.00 97.56 101 LYS A C 1
ATOM 766 O O . LYS A 1 101 ? -2.866 -5.717 10.967 1.00 97.56 101 LYS A O 1
ATOM 771 N N . VAL A 1 102 ? -1.049 -4.960 12.068 1.00 98.38 102 VAL A N 1
ATOM 772 C CA . VAL A 1 102 ? -0.117 -5.082 10.939 1.00 98.38 102 VAL A CA 1
ATOM 773 C C . VAL A 1 102 ? 0.517 -6.469 11.023 1.00 98.38 102 VAL A C 1
ATOM 775 O O . VAL A 1 102 ? 1.485 -6.688 11.746 1.00 98.38 102 VAL A O 1
ATOM 778 N N . ALA A 1 103 ? -0.111 -7.430 10.350 1.00 98.31 103 ALA A N 1
ATOM 779 C CA . ALA A 1 103 ? 0.164 -8.857 10.501 1.00 98.31 103 ALA A CA 1
ATOM 780 C C . ALA A 1 103 ? 1.361 -9.342 9.667 1.00 98.31 103 ALA A C 1
ATOM 782 O O . ALA A 1 103 ? 1.906 -10.413 9.932 1.00 98.31 103 ALA A O 1
ATOM 783 N N . GLY A 1 104 ? 1.759 -8.570 8.658 1.00 98.12 104 GLY A N 1
ATOM 784 C CA . GLY A 1 104 ? 2.882 -8.875 7.783 1.00 98.12 104 GLY A CA 1
ATOM 785 C C . GLY A 1 104 ? 3.185 -7.721 6.838 1.00 98.12 104 GLY A C 1
ATOM 786 O O . GLY A 1 104 ? 2.608 -6.636 6.952 1.00 98.12 104 GLY A O 1
ATOM 787 N N . GLY A 1 105 ? 4.104 -7.955 5.912 1.00 97.56 105 GLY A N 1
ATOM 788 C CA . GLY A 1 105 ? 4.589 -6.920 5.020 1.00 97.56 105 GLY A CA 1
ATOM 789 C C . GLY A 1 105 ? 6.015 -7.165 4.556 1.00 97.56 105 GLY A C 1
ATOM 790 O O . GLY A 1 105 ? 6.599 -8.223 4.809 1.00 97.56 105 GLY A O 1
ATOM 791 N N . TYR A 1 106 ? 6.551 -6.184 3.841 1.00 98.50 106 TYR A N 1
ATOM 792 C CA . TYR A 1 106 ? 7.926 -6.183 3.358 1.00 98.50 106 TYR A CA 1
ATOM 793 C C . TYR A 1 106 ? 8.359 -4.757 3.018 1.00 98.50 106 TYR A C 1
ATOM 795 O O . TYR A 1 106 ? 7.544 -3.988 2.498 1.00 98.50 106 TYR A O 1
ATOM 803 N N . ASP A 1 107 ? 9.620 -4.425 3.280 1.00 98.25 107 ASP A N 1
ATOM 804 C CA . ASP A 1 107 ? 10.246 -3.208 2.780 1.00 98.25 107 ASP A CA 1
ATOM 805 C C . ASP A 1 107 ? 11.065 -3.519 1.535 1.00 98.25 107 ASP A C 1
ATOM 807 O O . ASP A 1 107 ? 11.988 -4.330 1.561 1.00 98.25 107 ASP A O 1
ATOM 811 N N . PHE A 1 108 ? 10.700 -2.889 0.424 1.00 98.19 108 PHE A N 1
ATOM 812 C CA . PHE A 1 108 ? 11.420 -3.029 -0.829 1.00 98.19 108 PHE A CA 1
ATOM 813 C C . PHE A 1 108 ? 12.540 -2.013 -0.984 1.00 98.19 108 PHE A C 1
ATOM 815 O O . PHE A 1 108 ? 13.342 -2.199 -1.889 1.00 98.19 108 PHE A O 1
ATOM 822 N N . VAL A 1 109 ? 12.576 -0.942 -0.187 1.00 97.06 109 VAL A N 1
ATOM 823 C CA . VAL A 1 109 ? 13.280 0.286 -0.568 1.00 97.06 109 VAL A CA 1
ATOM 824 C C . VAL A 1 109 ? 14.087 0.949 0.549 1.00 97.06 109 VAL A C 1
ATOM 826 O O . VAL A 1 109 ? 15.197 1.407 0.272 1.00 97.06 109 VAL A O 1
ATOM 829 N N . GLY A 1 110 ? 13.592 0.989 1.787 1.00 95.12 110 GLY A N 1
ATOM 830 C CA . GLY A 1 110 ? 14.212 1.728 2.889 1.00 95.12 110 GLY A CA 1
ATOM 831 C C . GLY A 1 110 ? 13.941 3.242 2.887 1.00 95.12 110 GLY A C 1
ATOM 832 O O . GLY A 1 110 ? 13.318 3.805 1.983 1.00 95.12 110 GLY A O 1
ATOM 833 N N . ASP A 1 111 ? 14.416 3.927 3.935 1.00 92.94 111 ASP A N 1
ATOM 834 C CA . ASP A 1 111 ? 14.163 5.360 4.178 1.00 92.94 111 ASP A CA 1
ATOM 835 C C . ASP A 1 111 ? 14.796 6.286 3.116 1.00 92.94 111 ASP A C 1
ATOM 837 O O . ASP A 1 111 ? 14.151 7.241 2.675 1.00 92.94 111 ASP A O 1
ATOM 841 N N . ASP A 1 112 ? 16.017 5.983 2.665 1.00 94.38 112 ASP A N 1
ATOM 842 C CA . ASP A 1 112 ? 16.805 6.828 1.749 1.00 94.38 112 ASP A CA 1
ATOM 843 C C . ASP A 1 112 ? 16.467 6.618 0.260 1.00 94.38 112 ASP A C 1
ATOM 845 O O . ASP A 1 112 ? 17.126 7.174 -0.626 1.00 94.38 112 ASP A O 1
ATOM 849 N N . PHE A 1 113 ? 15.472 5.788 -0.055 1.00 95.62 113 PHE A N 1
ATOM 850 C CA . PHE A 1 113 ? 15.076 5.547 -1.437 1.00 95.62 113 PHE A CA 1
ATOM 851 C C . PHE A 1 113 ? 14.338 6.742 -2.033 1.00 95.62 113 PHE A C 1
ATOM 853 O O . PHE A 1 113 ? 13.412 7.286 -1.433 1.00 95.62 113 PHE A O 1
ATOM 860 N N . VAL A 1 114 ? 14.743 7.116 -3.244 1.00 94.25 114 VAL A N 1
ATOM 861 C CA . VAL A 1 114 ? 14.200 8.236 -4.020 1.00 94.25 114 VAL A CA 1
ATOM 862 C C . VAL A 1 114 ? 13.831 7.815 -5.448 1.00 94.25 114 VAL A C 1
ATOM 864 O O . VAL A 1 114 ? 13.751 8.661 -6.332 1.00 94.25 114 VAL A O 1
ATOM 867 N N . GLY A 1 115 ? 13.648 6.514 -5.696 1.00 92.81 115 GLY A N 1
ATOM 868 C CA . GLY A 1 115 ? 13.180 5.938 -6.965 1.00 92.81 115 GLY A CA 1
ATOM 869 C C . GLY A 1 115 ? 14.270 5.413 -7.894 1.00 92.81 115 GLY A C 1
ATOM 870 O O . GLY A 1 115 ? 14.074 4.389 -8.536 1.00 92.81 115 GLY A O 1
ATOM 871 N N . TRP A 1 116 ? 15.423 6.081 -7.960 1.00 89.44 116 TRP A N 1
ATOM 872 C CA . TRP A 1 116 ? 16.490 5.735 -8.918 1.00 89.44 116 TRP A CA 1
ATOM 873 C C . TRP A 1 116 ? 17.778 5.212 -8.282 1.00 89.44 116 TRP A C 1
ATOM 875 O O . TRP A 1 116 ? 18.671 4.751 -8.992 1.00 89.44 116 TRP A O 1
ATOM 885 N N . ASN A 1 117 ? 17.913 5.326 -6.962 1.00 94.31 117 ASN A N 1
ATOM 886 C CA . ASN A 1 117 ? 19.034 4.754 -6.226 1.00 94.31 117 ASN A CA 1
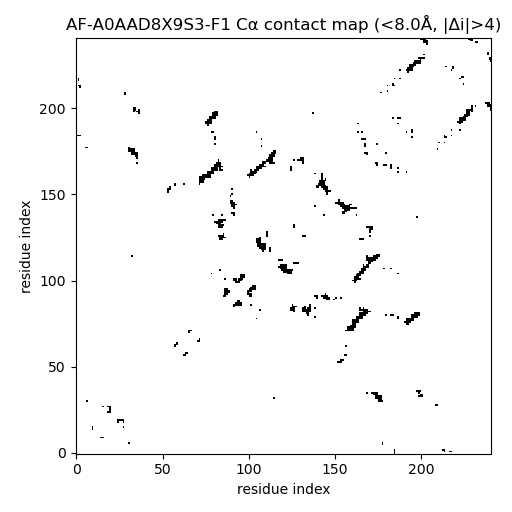ATOM 887 C C . ASN A 1 117 ? 18.789 3.280 -5.895 1.00 94.31 117 ASN A C 1
ATOM 889 O O . ASN A 1 117 ? 17.666 2.791 -5.975 1.00 94.31 117 ASN A O 1
ATOM 893 N N . ASP A 1 118 ? 19.852 2.582 -5.499 1.00 94.75 118 ASP A N 1
ATOM 894 C CA . ASP A 1 118 ? 19.738 1.186 -5.094 1.00 94.75 118 ASP A CA 1
ATOM 895 C C . ASP A 1 118 ? 18.829 1.062 -3.854 1.00 94.75 118 ASP A C 1
ATOM 897 O O . ASP A 1 118 ? 19.084 1.733 -2.846 1.00 94.75 118 ASP A O 1
ATOM 901 N N . PRO A 1 119 ? 17.781 0.220 -3.904 1.00 95.94 119 PRO A N 1
ATOM 902 C CA . PRO A 1 119 ? 16.920 -0.017 -2.757 1.00 95.94 119 PRO A CA 1
ATOM 903 C C . PRO A 1 119 ? 17.644 -0.793 -1.649 1.00 95.94 119 PRO A C 1
ATOM 905 O O . PRO A 1 119 ? 18.533 -1.609 -1.912 1.00 95.94 119 PRO A O 1
ATOM 908 N N . VAL A 1 120 ? 17.201 -0.604 -0.405 1.00 96.56 120 VAL A N 1
ATOM 909 C CA . VAL A 1 120 ? 17.682 -1.338 0.774 1.00 96.56 120 VAL A CA 1
ATOM 910 C C . VAL A 1 120 ? 16.527 -2.159 1.359 1.00 96.56 120 VAL A C 1
ATOM 912 O O . VAL A 1 120 ? 15.876 -1.713 2.298 1.00 96.56 120 VAL A O 1
ATOM 915 N N . PRO A 1 121 ? 16.224 -3.339 0.789 1.00 97.38 121 PRO A N 1
ATOM 916 C CA . PRO A 1 121 ? 15.064 -4.114 1.199 1.00 97.38 121 PRO A CA 1
ATOM 917 C C . PRO A 1 121 ? 15.287 -4.860 2.519 1.00 97.38 121 PRO A C 1
ATOM 919 O O . PRO A 1 121 ? 16.363 -5.414 2.770 1.00 97.38 121 PRO A O 1
ATOM 922 N N . ASP A 1 122 ? 14.228 -4.973 3.317 1.00 96.75 122 ASP A N 1
ATOM 923 C CA . ASP A 1 122 ? 14.189 -5.785 4.529 1.00 96.75 122 ASP A CA 1
ATOM 924 C C . ASP A 1 122 ? 12.760 -6.279 4.860 1.00 96.75 122 ASP A C 1
ATOM 926 O O . ASP A 1 122 ? 11.817 -6.126 4.085 1.00 96.75 122 ASP A O 1
ATOM 930 N N . ASN A 1 123 ? 12.598 -7.001 5.973 1.00 97.06 123 ASN A N 1
ATOM 931 C CA . ASN A 1 123 ? 11.321 -7.637 6.332 1.00 97.06 123 ASN A CA 1
ATOM 932 C C . ASN A 1 123 ? 10.397 -6.760 7.201 1.00 97.06 123 ASN A C 1
ATOM 934 O O . ASN A 1 123 ? 9.328 -7.235 7.602 1.00 97.06 123 ASN A O 1
ATOM 938 N N . ASP A 1 124 ? 10.799 -5.534 7.530 1.00 97.19 124 ASP A N 1
ATOM 939 C CA . ASP A 1 124 ? 10.087 -4.611 8.405 1.00 97.19 124 ASP A CA 1
ATOM 940 C C . ASP A 1 124 ? 9.634 -3.362 7.624 1.00 97.19 124 ASP A C 1
ATOM 942 O O . ASP A 1 124 ? 10.425 -2.463 7.363 1.00 97.19 124 ASP A O 1
ATOM 946 N N . PRO A 1 125 ? 8.337 -3.232 7.293 1.00 97.06 125 PRO A N 1
ATOM 947 C CA . PRO A 1 125 ? 7.806 -2.081 6.564 1.00 97.06 125 PRO A CA 1
ATOM 948 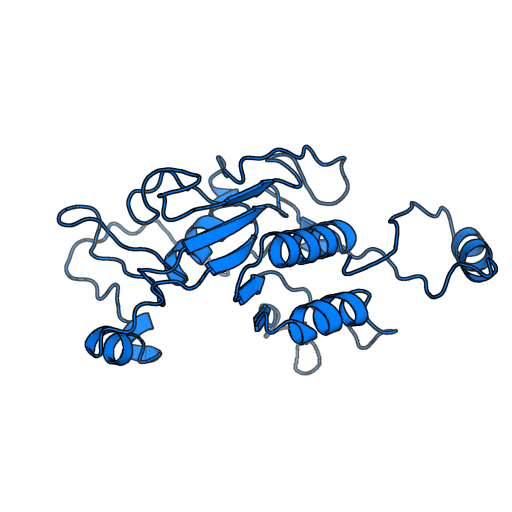C C . PRO A 1 125 ? 7.693 -0.816 7.438 1.00 97.06 125 PRO A C 1
ATOM 950 O O . PRO A 1 125 ? 6.905 0.083 7.120 1.00 97.06 125 PRO A O 1
ATOM 953 N N . LEU A 1 126 ? 8.404 -0.753 8.569 1.00 96.56 126 LEU A N 1
ATOM 954 C CA . LEU A 1 126 ? 8.404 0.386 9.474 1.00 96.56 126 LEU A CA 1
ATOM 955 C C . LEU A 1 126 ? 8.901 1.635 8.757 1.00 96.56 126 LEU A C 1
ATOM 957 O O . LEU A 1 126 ? 10.004 1.665 8.223 1.00 96.56 126 LEU A O 1
ATOM 961 N N . THR A 1 127 ? 8.115 2.703 8.838 1.00 91.69 127 THR A N 1
ATOM 962 C CA . THR A 1 127 ? 8.561 4.043 8.454 1.00 91.69 127 THR A CA 1
ATOM 963 C C . THR A 1 127 ? 8.923 4.851 9.696 1.00 91.69 127 THR A C 1
ATOM 965 O O . THR A 1 127 ? 8.183 4.849 10.686 1.00 91.69 127 THR A O 1
ATOM 968 N N . THR A 1 128 ? 10.089 5.502 9.687 1.00 86.12 128 THR A N 1
ATOM 969 C CA . THR A 1 128 ? 10.596 6.244 10.859 1.00 86.12 128 THR A CA 1
ATOM 970 C C . THR A 1 128 ? 10.628 7.757 10.670 1.00 86.12 128 THR A C 1
ATOM 972 O O . THR A 1 128 ? 10.717 8.498 11.651 1.00 86.12 128 THR A O 1
ATOM 975 N N . CYS A 1 129 ? 10.496 8.219 9.430 1.00 87.94 129 CYS A N 1
ATOM 976 C CA . CYS A 1 129 ? 10.458 9.627 9.065 1.00 87.94 129 CYS A CA 1
ATOM 977 C C . CYS A 1 129 ? 9.027 10.177 9.071 1.00 87.94 129 CYS A C 1
ATOM 979 O O . CYS A 1 129 ? 8.060 9.471 8.778 1.00 87.94 129 CYS A O 1
ATOM 981 N N . LEU A 1 130 ? 8.888 11.469 9.372 1.00 83.19 130 LEU A N 1
ATOM 982 C CA . LEU A 1 130 ? 7.588 12.145 9.385 1.00 83.19 130 LEU A CA 1
ATOM 983 C C . LEU A 1 130 ? 6.981 12.205 7.976 1.00 83.19 130 LEU A C 1
ATOM 985 O O . LEU A 1 130 ? 5.780 12.017 7.792 1.00 83.19 130 LEU A O 1
ATOM 989 N N . GLU A 1 131 ? 7.833 12.424 6.984 1.00 83.81 131 GLU A N 1
ATOM 990 C CA . GLU A 1 131 ? 7.507 12.495 5.564 1.00 83.81 131 GLU A CA 1
ATOM 991 C C . GLU A 1 131 ? 7.028 11.137 5.020 1.00 83.81 131 GLU A C 1
ATOM 993 O O . GLU A 1 131 ? 6.272 11.086 4.054 1.00 83.81 131 GLU A O 1
ATOM 998 N N . GLY A 1 132 ? 7.395 10.034 5.681 1.00 82.69 132 GLY A N 1
ATOM 999 C CA . GLY A 1 132 ? 6.895 8.686 5.404 1.00 82.69 132 GLY A CA 1
ATOM 1000 C C . GLY A 1 132 ? 5.540 8.378 6.050 1.00 82.69 132 GLY A C 1
ATOM 1001 O O . GLY A 1 132 ? 5.064 7.248 5.975 1.00 82.69 132 GLY A O 1
ATOM 1002 N N . GLY A 1 133 ? 4.881 9.358 6.676 1.00 89.62 133 GLY A N 1
ATOM 1003 C CA . GLY A 1 133 ? 3.609 9.175 7.380 1.00 89.62 133 GLY A CA 1
ATOM 1004 C C . GLY A 1 133 ? 2.394 8.858 6.495 1.00 89.62 133 GLY A C 1
ATOM 1005 O O . GLY A 1 133 ? 1.345 8.503 7.039 1.00 89.62 133 GLY A O 1
ATOM 1006 N N . HIS A 1 134 ? 2.509 8.958 5.165 1.00 93.00 134 HIS A N 1
ATOM 1007 C CA . HIS A 1 134 ? 1.403 8.725 4.227 1.00 93.00 134 HIS A CA 1
ATOM 1008 C C . HIS A 1 134 ? 0.797 7.320 4.386 1.00 93.00 134 HIS A C 1
ATOM 1010 O O . HIS A 1 134 ? -0.398 7.195 4.665 1.00 93.00 134 HIS A O 1
ATOM 1016 N N . GLY A 1 135 ? 1.617 6.269 4.356 1.00 95.25 135 GLY A N 1
ATOM 1017 C CA . GLY A 1 135 ? 1.147 4.896 4.532 1.00 95.25 135 GLY A CA 1
ATOM 1018 C C . GLY A 1 135 ? 0.565 4.616 5.920 1.00 95.25 135 GLY A C 1
ATOM 1019 O O . GLY A 1 135 ? -0.430 3.901 6.036 1.00 95.25 135 GLY A O 1
ATOM 1020 N N . THR A 1 136 ? 1.072 5.262 6.976 1.00 96.06 136 THR A N 1
ATOM 1021 C CA . THR A 1 136 ? 0.455 5.216 8.318 1.00 96.06 136 THR A CA 1
ATOM 1022 C C . THR A 1 136 ? -0.945 5.832 8.318 1.00 96.06 136 THR A C 1
ATOM 1024 O O . THR A 1 136 ? -1.871 5.287 8.924 1.00 96.06 136 THR A O 1
ATOM 1027 N N . HIS A 1 137 ? -1.130 6.949 7.614 1.00 94.31 137 HIS A N 1
ATOM 1028 C CA . HIS A 1 137 ? -2.432 7.591 7.467 1.00 94.31 137 HIS A CA 1
ATOM 1029 C C . HIS A 1 137 ? -3.408 6.714 6.663 1.00 94.31 137 HIS A C 1
ATOM 1031 O O . HIS A 1 137 ? -4.552 6.514 7.084 1.00 94.31 137 HIS A O 1
ATOM 1037 N N . VAL A 1 138 ? -2.948 6.116 5.558 1.00 96.12 138 VAL A N 1
ATOM 1038 C CA . VAL A 1 138 ? -3.721 5.148 4.757 1.00 96.12 138 VAL A CA 1
ATOM 1039 C C . VAL A 1 138 ? -4.120 3.931 5.597 1.00 96.12 138 VAL A C 1
ATOM 1041 O O . VAL A 1 138 ? -5.300 3.577 5.637 1.00 96.12 138 VAL A O 1
ATOM 1044 N N . ALA A 1 139 ? -3.186 3.339 6.346 1.00 97.69 139 ALA A N 1
ATOM 1045 C CA . ALA A 1 139 ? -3.458 2.238 7.271 1.00 97.69 139 ALA A CA 1
ATOM 1046 C C . ALA A 1 139 ? -4.529 2.611 8.310 1.00 97.69 139 ALA A C 1
ATOM 1048 O O . ALA A 1 139 ? -5.385 1.790 8.658 1.00 97.69 139 ALA A O 1
ATOM 1049 N N . GLY A 1 140 ? -4.521 3.867 8.766 1.00 96.50 140 GLY A N 1
ATOM 1050 C CA . GLY A 1 140 ? -5.529 4.400 9.669 1.00 96.50 140 GLY A CA 1
ATOM 1051 C C . GLY A 1 140 ? -6.933 4.406 9.061 1.00 96.50 140 GLY A C 1
ATOM 1052 O O . GLY A 1 140 ? -7.867 3.878 9.667 1.00 96.50 140 GLY A O 1
ATOM 1053 N N . ILE A 1 141 ? -7.077 4.924 7.838 1.00 96.31 141 ILE A N 1
ATOM 1054 C CA . ILE A 1 141 ? -8.350 4.909 7.096 1.00 96.31 141 ILE A CA 1
ATOM 1055 C C . ILE A 1 141 ? -8.842 3.472 6.900 1.00 96.31 141 ILE A C 1
ATOM 1057 O O . ILE A 1 141 ? -10.022 3.186 7.115 1.00 96.31 141 ILE A O 1
ATOM 1061 N N . LEU A 1 142 ? -7.944 2.561 6.520 1.00 97.75 142 LEU A N 1
ATOM 1062 C CA . LEU A 1 142 ? -8.289 1.167 6.268 1.00 97.75 142 LEU A CA 1
ATOM 1063 C C . LEU A 1 142 ? -8.793 0.476 7.533 1.00 97.75 142 LEU A C 1
ATOM 1065 O O . LEU A 1 142 ? -9.878 -0.104 7.517 1.00 97.75 142 LEU A O 1
ATOM 1069 N N . ALA A 1 143 ? -8.027 0.522 8.625 1.00 97.62 143 ALA A N 1
ATOM 1070 C CA . ALA A 1 143 ? -8.267 -0.389 9.738 1.00 97.62 143 ALA A CA 1
ATOM 1071 C C . ALA A 1 143 ? -7.849 0.127 11.122 1.00 97.62 143 ALA A C 1
ATOM 1073 O O . ALA A 1 143 ? -7.695 -0.710 12.017 1.00 97.62 143 ALA A O 1
ATOM 1074 N N . ALA A 1 144 ? -7.682 1.438 11.348 1.00 96.12 144 ALA A N 1
ATOM 1075 C CA . ALA A 1 144 ? -7.433 1.946 12.703 1.00 96.12 144 ALA A CA 1
ATOM 1076 C C . ALA A 1 144 ? -8.496 1.456 13.692 1.00 96.12 144 ALA A C 1
ATOM 1078 O O . ALA A 1 144 ? -9.675 1.316 13.360 1.00 96.12 144 ALA A O 1
ATOM 1079 N N . LYS A 1 145 ? -8.071 1.217 14.927 1.00 94.88 145 LYS A N 1
ATOM 1080 C CA . LYS A 1 145 ? -8.953 0.918 16.048 1.00 94.88 145 LYS A CA 1
ATOM 1081 C C . LYS A 1 145 ? -8.314 1.443 17.323 1.00 94.88 145 LYS A C 1
ATOM 1083 O O . LYS A 1 145 ? -7.475 0.767 17.917 1.00 94.88 145 LYS A O 1
ATOM 1088 N N . ASP A 1 146 ? -8.695 2.651 17.724 1.00 93.31 146 ASP A N 1
ATOM 1089 C CA . ASP A 1 146 ? -8.202 3.239 18.968 1.00 93.31 146 ASP A CA 1
ATOM 1090 C C . ASP A 1 146 ? -8.528 2.329 20.171 1.00 93.31 146 ASP A C 1
ATOM 1092 O O . ASP A 1 146 ? -9.677 1.888 20.328 1.00 93.31 146 ASP A O 1
ATOM 1096 N N . PRO A 1 147 ? -7.545 2.031 21.043 1.00 90.38 147 PRO A N 1
ATOM 1097 C CA . PRO A 1 147 ? -7.814 1.341 22.296 1.00 90.38 147 PRO A CA 1
ATOM 1098 C C . PRO A 1 147 ? -8.746 2.165 23.192 1.00 90.38 147 PRO A C 1
ATOM 1100 O O . PRO A 1 147 ? -8.721 3.394 23.188 1.00 90.38 147 PRO A O 1
ATOM 1103 N N . GLN A 1 148 ? -9.551 1.498 24.021 1.00 85.94 148 GLN A N 1
ATOM 1104 C CA . GLN A 1 148 ? -10.432 2.209 24.951 1.00 85.94 148 GLN A CA 1
ATOM 1105 C C . GLN A 1 148 ? -9.632 3.125 25.888 1.00 85.94 148 GLN A C 1
ATOM 1107 O O . GLN A 1 148 ? -8.680 2.688 26.532 1.00 85.94 148 GLN A O 1
ATOM 1112 N N . GLY A 1 149 ? -10.046 4.391 25.979 1.00 83.12 149 GLY A N 1
ATOM 1113 C CA . GLY A 1 149 ? -9.380 5.393 26.816 1.00 83.12 149 GLY A CA 1
ATOM 1114 C C . GLY A 1 149 ? -8.041 5.901 26.266 1.00 83.12 149 GLY A C 1
ATOM 1115 O O . GLY A 1 149 ? -7.368 6.660 26.959 1.00 83.12 149 GLY A O 1
ATOM 1116 N N . VAL A 1 150 ? -7.662 5.512 25.045 1.00 84.44 150 VAL A N 1
ATOM 1117 C CA . VAL A 1 150 ? -6.474 5.991 24.328 1.00 84.44 150 VAL A CA 1
ATOM 1118 C C . VAL A 1 150 ? -6.919 6.657 23.026 1.00 84.44 150 VAL A C 1
ATOM 1120 O O . VAL A 1 150 ? -7.813 6.163 22.347 1.00 84.44 150 VAL A O 1
ATOM 1123 N N . GLY A 1 151 ? -6.285 7.773 22.665 1.00 83.12 151 GLY A N 1
ATOM 1124 C CA . GLY A 1 151 ? -6.587 8.475 21.417 1.00 83.12 151 GLY A CA 1
ATOM 1125 C C . GLY A 1 151 ? -7.914 9.237 21.459 1.00 83.12 151 GLY A C 1
ATOM 1126 O O . GLY A 1 151 ? -8.303 9.777 22.497 1.00 83.12 151 GLY A O 1
ATOM 1127 N N . PHE A 1 152 ? -8.588 9.306 20.312 1.00 85.38 152 PHE A N 1
ATOM 1128 C CA . PHE A 1 152 ? -9.795 10.118 20.101 1.00 85.38 152 PHE A CA 1
ATOM 1129 C C . PHE A 1 152 ? -11.018 9.279 19.704 1.00 85.38 152 PHE A C 1
ATOM 1131 O O . PHE A 1 152 ? -12.070 9.833 19.390 1.00 85.38 152 PHE A O 1
ATOM 1138 N N . GLY A 1 153 ? -10.896 7.948 19.728 1.00 87.31 153 GLY A N 1
ATOM 1139 C CA . GLY A 1 153 ? -11.939 7.030 19.274 1.00 87.31 153 GLY A CA 1
ATOM 1140 C C . GLY A 1 153 ? -11.954 6.860 17.755 1.00 87.31 153 GLY A C 1
ATOM 1141 O O . GLY A 1 153 ? -13.018 6.646 17.176 1.00 87.31 153 GLY A O 1
ATOM 1142 N N . ILE A 1 154 ? -10.793 6.979 17.107 1.00 89.00 154 ILE A N 1
ATOM 1143 C CA . ILE A 1 154 ? -10.632 6.782 15.667 1.00 89.00 154 ILE A CA 1
ATOM 1144 C C . ILE A 1 154 ? -10.892 5.312 15.318 1.00 89.00 154 ILE A C 1
ATOM 1146 O O . ILE A 1 154 ? -10.392 4.389 15.968 1.00 89.00 154 ILE A O 1
ATOM 1150 N N . SER A 1 155 ? -11.659 5.107 14.250 1.00 93.81 155 SER A N 1
ATOM 1151 C CA . SER A 1 155 ? -11.902 3.802 13.645 1.00 93.81 155 SER A CA 1
ATOM 1152 C C . SER A 1 155 ? -11.736 3.900 12.134 1.00 93.81 155 SER A C 1
ATOM 1154 O O . SER A 1 155 ? -12.230 4.841 11.514 1.00 93.81 155 SER A O 1
ATOM 1156 N N . GLY A 1 156 ? -11.078 2.906 11.544 1.00 96.25 156 GLY A N 1
ATOM 1157 C CA . GLY A 1 156 ? -11.024 2.715 10.100 1.00 96.25 156 GLY A CA 1
ATOM 1158 C C . GLY A 1 156 ? -12.310 2.095 9.554 1.00 96.25 156 GLY A C 1
ATOM 1159 O O . GLY A 1 156 ? -13.239 1.772 10.306 1.00 96.25 156 GLY A O 1
ATOM 1160 N N . VAL A 1 157 ? -12.351 1.896 8.237 1.00 97.31 157 VAL A N 1
ATOM 1161 C CA . VAL A 1 157 ? -13.482 1.267 7.532 1.00 97.31 157 VAL A CA 1
ATOM 1162 C C . VAL A 1 157 ? -13.623 -0.215 7.893 1.00 97.31 157 VAL A C 1
ATOM 1164 O O . VAL A 1 157 ? -14.739 -0.704 8.055 1.00 97.31 157 VAL A O 1
ATOM 1167 N N . ALA A 1 158 ? -12.512 -0.924 8.075 1.00 97.69 158 ALA A N 1
ATOM 1168 C CA . ALA A 1 158 ? -12.452 -2.340 8.423 1.00 97.69 158 ALA A CA 1
ATOM 1169 C C . ALA A 1 158 ? -11.605 -2.550 9.697 1.00 97.69 158 ALA A C 1
ATOM 1171 O O . ALA A 1 158 ? -10.501 -3.097 9.640 1.00 97.69 158 ALA A O 1
ATOM 1172 N N . PRO A 1 159 ? -12.081 -2.105 10.876 1.00 97.31 159 PRO A N 1
ATOM 1173 C CA . PRO A 1 159 ? -11.267 -2.048 12.091 1.00 97.31 159 PRO A CA 1
ATOM 1174 C C . PRO A 1 159 ? -10.847 -3.423 12.637 1.00 97.31 159 PRO A C 1
ATOM 1176 O O . PRO A 1 159 ? -9.934 -3.482 13.458 1.00 97.31 159 PRO A O 1
ATOM 1179 N N . ASP A 1 160 ? -11.445 -4.529 12.186 1.00 97.94 160 ASP A N 1
ATOM 1180 C CA . ASP A 1 160 ? -11.053 -5.897 12.565 1.00 97.94 160 ASP A CA 1
ATOM 1181 C C . ASP A 1 160 ? -10.333 -6.665 11.437 1.00 97.94 160 ASP A C 1
ATOM 1183 O O . ASP A 1 160 ? -10.062 -7.857 11.590 1.00 97.94 160 ASP A O 1
ATOM 1187 N N . ALA A 1 161 ? -10.002 -6.001 10.323 1.00 98.38 161 ALA A N 1
ATOM 1188 C CA . ALA A 1 161 ? -9.135 -6.566 9.291 1.00 98.38 161 ALA A CA 1
ATOM 1189 C C . ALA A 1 161 ? -7.661 -6.593 9.732 1.00 98.38 161 ALA A C 1
ATOM 1191 O O . ALA A 1 161 ? -7.214 -5.771 10.550 1.00 98.38 161 ALA A O 1
ATOM 1192 N N . SER A 1 162 ? -6.912 -7.528 9.146 1.00 98.50 162 SER A N 1
ATOM 1193 C CA . SER A 1 162 ? -5.453 -7.606 9.236 1.00 98.50 162 SER A CA 1
ATOM 1194 C C . SER A 1 162 ? -4.826 -6.838 8.078 1.00 98.50 162 SER A C 1
ATOM 1196 O O . SER A 1 162 ? -5.226 -7.006 6.928 1.00 98.50 162 SER A O 1
ATOM 1198 N N . LEU A 1 163 ? -3.833 -6.010 8.377 1.00 98.75 163 LEU A N 1
ATOM 1199 C CA . LEU A 1 163 ? -3.095 -5.226 7.398 1.00 98.75 163 LEU A CA 1
ATOM 1200 C C . LEU A 1 163 ? -1.780 -5.911 7.024 1.00 98.75 163 LEU A C 1
ATOM 1202 O O . LEU A 1 163 ? -1.103 -6.472 7.886 1.00 98.75 163 LEU A O 1
ATOM 1206 N N . TYR A 1 164 ? -1.417 -5.808 5.750 1.00 98.75 164 TYR A N 1
ATOM 1207 C CA . TYR A 1 164 ? -0.128 -6.209 5.205 1.00 98.75 164 TYR A CA 1
ATOM 1208 C C . TYR A 1 164 ? 0.497 -4.999 4.511 1.00 98.75 164 TYR A C 1
ATOM 1210 O O . TYR A 1 164 ? -0.075 -4.471 3.558 1.00 98.75 164 TYR A O 1
ATOM 1218 N N . ALA A 1 165 ? 1.629 -4.523 5.019 1.00 98.44 165 ALA A N 1
ATOM 1219 C CA . ALA A 1 165 ? 2.237 -3.282 4.550 1.00 98.44 165 ALA A CA 1
ATOM 1220 C C . ALA A 1 165 ? 3.405 -3.567 3.603 1.00 98.44 165 ALA A C 1
ATOM 1222 O O . ALA A 1 165 ? 4.389 -4.191 3.993 1.00 98.44 165 ALA A O 1
ATOM 1223 N N . TYR A 1 166 ? 3.310 -3.092 2.367 1.00 98.56 166 TYR A N 1
ATOM 1224 C CA . TYR A 1 166 ? 4.357 -3.223 1.359 1.00 98.56 166 TYR A CA 1
ATOM 1225 C C . TYR A 1 166 ? 4.964 -1.852 1.125 1.00 98.56 166 TYR A C 1
ATOM 1227 O O . TYR A 1 166 ? 4.382 -0.999 0.453 1.00 98.56 166 TYR A O 1
ATOM 1235 N N . ARG A 1 167 ? 6.121 -1.622 1.737 1.00 97.69 167 ARG A N 1
ATOM 1236 C CA . ARG A 1 167 ? 6.811 -0.349 1.620 1.00 97.69 167 ARG A CA 1
ATOM 1237 C C . ARG A 1 167 ? 7.544 -0.294 0.284 1.00 97.69 167 ARG A C 1
ATOM 1239 O O . ARG A 1 167 ? 8.490 -1.036 0.057 1.00 97.69 167 ARG A O 1
ATOM 1246 N N . VAL A 1 168 ? 7.061 0.572 -0.597 1.00 97.69 168 VAL A N 1
ATOM 1247 C CA . VAL A 1 168 ? 7.566 0.778 -1.965 1.00 97.69 168 VAL A CA 1
ATOM 1248 C C . VAL A 1 168 ? 8.086 2.200 -2.176 1.00 97.69 168 VAL A C 1
ATOM 1250 O O . VAL A 1 168 ? 8.725 2.480 -3.181 1.00 97.69 168 VAL A O 1
ATOM 1253 N N . LEU A 1 169 ? 7.831 3.096 -1.221 1.00 96.12 169 LEU A N 1
ATOM 1254 C CA . LEU A 1 169 ? 8.301 4.477 -1.218 1.00 96.12 169 LEU A CA 1
ATOM 1255 C C . LEU A 1 169 ? 9.196 4.739 0.002 1.00 96.12 169 LEU A C 1
ATOM 1257 O O . LEU A 1 169 ? 8.919 4.274 1.116 1.00 96.12 169 LEU A O 1
ATOM 1261 N N . GLY A 1 170 ? 10.256 5.518 -0.213 1.00 94.44 170 GLY A N 1
ATOM 1262 C CA . GLY A 1 170 ? 11.113 6.029 0.852 1.00 94.44 170 GLY A CA 1
ATOM 1263 C C . GLY A 1 170 ? 10.531 7.270 1.535 1.00 94.44 170 GLY A C 1
ATOM 1264 O O . GLY A 1 170 ? 9.343 7.587 1.432 1.00 94.44 170 GLY A O 1
ATOM 1265 N N . CYS A 1 171 ? 11.385 8.001 2.248 1.00 92.19 171 CYS A N 1
ATOM 1266 C CA . CYS A 1 171 ? 11.013 9.235 2.946 1.00 92.19 171 CYS A CA 1
ATOM 1267 C C . CYS A 1 171 ? 10.899 10.458 2.025 1.00 92.19 171 CYS A C 1
ATOM 1269 O O . CYS A 1 171 ? 10.475 11.523 2.478 1.00 92.19 171 CYS A O 1
ATOM 1271 N N . SER A 1 172 ? 11.274 10.343 0.748 1.00 91.25 172 SER A N 1
ATOM 1272 C CA . SER A 1 172 ? 11.160 11.401 -0.263 1.00 91.25 172 SER A CA 1
ATOM 1273 C C . SER A 1 172 ? 11.228 10.814 -1.679 1.00 91.25 172 SER A C 1
ATOM 1275 O O . SER A 1 172 ? 11.462 9.619 -1.836 1.00 91.25 172 SER A O 1
ATOM 1277 N N . GLY A 1 173 ? 11.033 11.644 -2.705 1.00 92.12 173 GLY A N 1
ATOM 1278 C CA . GLY A 1 173 ? 11.110 11.209 -4.100 1.00 92.12 173 GLY A CA 1
ATOM 1279 C C . GLY A 1 173 ? 9.882 10.406 -4.520 1.00 92.12 173 GLY A C 1
ATOM 1280 O O . GLY A 1 173 ? 8.756 10.885 -4.392 1.00 92.12 173 GLY A O 1
ATOM 1281 N N . GLY A 1 174 ? 10.108 9.201 -5.034 1.00 93.12 174 GLY A N 1
ATOM 1282 C CA . GLY A 1 174 ? 9.096 8.414 -5.723 1.00 93.12 174 GLY A CA 1
ATOM 1283 C C . GLY A 1 174 ? 9.509 6.958 -5.893 1.00 93.12 174 GLY A C 1
ATOM 1284 O O . GLY A 1 174 ? 10.435 6.474 -5.239 1.00 93.12 174 GLY A O 1
ATOM 1285 N N . VAL A 1 175 ? 8.795 6.249 -6.756 1.00 94.81 175 VAL A N 1
ATOM 1286 C CA . VAL A 1 175 ? 8.946 4.807 -6.975 1.00 94.81 175 VAL A CA 1
ATOM 1287 C C . VAL A 1 175 ? 8.830 4.471 -8.451 1.00 94.81 175 VAL A C 1
ATOM 1289 O O . VAL A 1 175 ? 8.169 5.177 -9.201 1.00 94.81 175 VAL A O 1
ATOM 1292 N N . THR A 1 176 ? 9.459 3.386 -8.876 1.00 93.50 176 THR A N 1
ATOM 1293 C CA . THR A 1 176 ? 9.442 2.924 -10.263 1.00 93.50 176 THR A CA 1
ATOM 1294 C C . THR A 1 176 ? 8.486 1.750 -10.499 1.00 93.50 176 THR A C 1
ATOM 1296 O O . THR A 1 176 ? 8.104 1.045 -9.557 1.00 93.50 176 THR A O 1
ATOM 1299 N N . ASP A 1 177 ? 8.093 1.523 -11.760 1.00 91.88 177 ASP A N 1
ATOM 1300 C CA . ASP A 1 177 ? 7.167 0.443 -12.147 1.00 91.88 177 ASP A CA 1
ATOM 1301 C C . ASP A 1 177 ? 7.600 -0.924 -11.605 1.00 91.88 177 ASP A C 1
ATOM 1303 O O . ASP A 1 177 ? 6.789 -1.695 -11.093 1.00 91.88 177 ASP A O 1
ATOM 1307 N N . ASP A 1 178 ? 8.886 -1.241 -11.709 1.00 93.19 178 ASP A N 1
ATOM 1308 C CA . ASP A 1 178 ? 9.446 -2.522 -11.287 1.00 93.19 178 ASP A CA 1
ATOM 1309 C C . ASP A 1 178 ? 9.323 -2.789 -9.778 1.00 93.19 178 ASP A C 1
ATOM 1311 O O . ASP A 1 178 ? 9.048 -3.927 -9.387 1.00 93.19 178 ASP A O 1
ATOM 1315 N N . ILE A 1 179 ? 9.474 -1.773 -8.926 1.00 96.00 179 ILE A N 1
ATOM 1316 C CA . ILE A 1 179 ? 9.257 -1.894 -7.476 1.00 96.00 179 ILE A CA 1
ATOM 1317 C C . ILE A 1 179 ? 7.763 -2.043 -7.168 1.00 96.00 179 ILE A C 1
ATOM 1319 O O . ILE A 1 179 ? 7.381 -2.903 -6.370 1.00 96.00 179 ILE A O 1
ATOM 1323 N N . LEU A 1 180 ? 6.895 -1.275 -7.837 1.00 95.44 180 LEU A N 1
ATOM 1324 C CA . LEU A 1 180 ? 5.443 -1.407 -7.675 1.00 95.44 180 LEU A CA 1
ATOM 1325 C C . LEU A 1 180 ? 4.955 -2.801 -8.083 1.00 95.44 180 LEU A C 1
ATOM 1327 O O . LEU A 1 180 ? 4.186 -3.434 -7.355 1.00 95.44 180 LEU A O 1
ATOM 1331 N N . MET A 1 181 ? 5.442 -3.322 -9.210 1.00 94.69 181 MET A N 1
ATOM 1332 C CA . MET A 1 181 ? 5.136 -4.678 -9.664 1.00 94.69 181 MET A CA 1
ATOM 1333 C C . MET A 1 181 ? 5.589 -5.730 -8.647 1.00 94.69 181 MET A C 1
ATOM 1335 O O . MET A 1 181 ? 4.795 -6.609 -8.315 1.00 94.69 181 MET A O 1
ATOM 1339 N N . GLN A 1 182 ? 6.797 -5.609 -8.083 1.00 95.50 182 GLN A N 1
ATOM 1340 C CA . GLN A 1 182 ? 7.263 -6.494 -7.005 1.00 95.50 182 GLN A CA 1
ATOM 1341 C C . GLN A 1 182 ? 6.353 -6.435 -5.768 1.00 95.50 182 GLN A C 1
ATOM 1343 O O . GLN A 1 182 ? 6.026 -7.478 -5.193 1.00 95.50 182 GLN A O 1
ATOM 1348 N N . GLY A 1 183 ? 5.884 -5.241 -5.396 1.00 97.06 183 GLY A N 1
ATOM 1349 C CA . GLY A 1 183 ? 4.909 -5.052 -4.324 1.00 97.06 183 GLY A CA 1
ATOM 1350 C C . GLY A 1 183 ? 3.598 -5.796 -4.588 1.00 97.06 183 GLY A C 1
ATOM 1351 O O . GLY A 1 183 ? 3.116 -6.524 -3.718 1.00 97.06 183 GLY A O 1
ATOM 1352 N N . PHE A 1 184 ? 3.048 -5.692 -5.802 1.00 97.19 184 PHE A N 1
ATOM 1353 C CA . PHE A 1 184 ? 1.832 -6.410 -6.196 1.00 97.19 184 PHE A CA 1
ATOM 1354 C C . PHE A 1 184 ? 2.022 -7.931 -6.161 1.00 97.19 184 PHE A C 1
ATOM 1356 O O . PHE A 1 184 ? 1.164 -8.647 -5.638 1.00 97.19 184 PHE A O 1
ATOM 1363 N N . GLU A 1 185 ? 3.141 -8.437 -6.690 1.00 96.19 185 GLU A N 1
ATOM 1364 C CA . GLU A 1 185 ? 3.441 -9.873 -6.671 1.00 96.19 185 GLU A CA 1
ATOM 1365 C C . GLU A 1 185 ? 3.581 -10.400 -5.247 1.00 96.19 185 GLU A C 1
ATOM 1367 O O . GLU A 1 185 ? 3.054 -11.474 -4.935 1.00 96.19 185 GLU A O 1
ATOM 1372 N N . ARG A 1 186 ? 4.262 -9.655 -4.370 1.00 97.44 186 ARG A N 1
ATOM 1373 C CA . ARG A 1 186 ? 4.438 -10.052 -2.975 1.00 97.44 186 ARG A CA 1
ATOM 1374 C C . ARG A 1 186 ? 3.120 -10.022 -2.216 1.00 97.44 186 ARG A C 1
ATOM 1376 O O . ARG A 1 186 ? 2.805 -11.007 -1.556 1.00 97.44 186 ARG A O 1
ATOM 1383 N N . ALA A 1 187 ? 2.323 -8.969 -2.382 1.00 97.94 187 ALA A N 1
ATOM 1384 C CA . ALA A 1 187 ? 1.000 -8.866 -1.776 1.00 97.94 187 ALA A CA 1
ATOM 1385 C C . ALA A 1 187 ? 0.105 -10.047 -2.151 1.00 97.94 187 ALA A C 1
ATOM 1387 O O . ALA A 1 187 ? -0.477 -10.709 -1.290 1.00 97.94 187 ALA A O 1
ATOM 1388 N N . ALA A 1 188 ? 0.055 -10.374 -3.439 1.00 97.56 188 ALA A N 1
ATOM 1389 C CA . ALA A 1 188 ? -0.722 -11.505 -3.908 1.00 97.56 188 ALA A CA 1
ATOM 1390 C C . ALA A 1 188 ? -0.138 -12.851 -3.433 1.00 97.56 188 ALA A C 1
ATOM 1392 O O . ALA A 1 188 ? -0.886 -13.777 -3.126 1.00 97.56 188 ALA A O 1
ATOM 1393 N N . SER A 1 189 ? 1.188 -12.978 -3.330 1.00 97.00 189 SER A N 1
ATOM 1394 C CA . SER A 1 189 ? 1.853 -14.188 -2.813 1.00 97.00 189 SER A CA 1
ATOM 1395 C C . SER A 1 189 ? 1.610 -14.418 -1.320 1.00 97.00 189 SER A C 1
ATOM 1397 O O . SER A 1 189 ? 1.467 -15.565 -0.900 1.00 97.00 189 SER A O 1
ATOM 1399 N N . ASP A 1 190 ? 1.502 -13.349 -0.532 1.00 97.12 190 ASP A N 1
ATOM 1400 C CA . ASP A 1 190 ? 1.164 -13.412 0.895 1.00 97.12 190 ASP A CA 1
ATOM 1401 C C . ASP A 1 190 ? -0.333 -13.735 1.130 1.00 97.12 190 ASP A C 1
ATOM 1403 O O . ASP A 1 190 ? -0.773 -13.952 2.267 1.00 97.12 190 ASP A O 1
ATOM 1407 N N . GLY A 1 191 ? -1.121 -13.821 0.049 1.00 96.69 191 GLY A N 1
ATOM 1408 C CA . GLY A 1 191 ? -2.510 -14.268 0.064 1.00 96.69 191 GLY A CA 1
ATOM 1409 C C . GLY A 1 191 ? -3.450 -13.264 0.722 1.00 96.69 191 GLY A C 1
ATOM 1410 O O . GLY A 1 191 ? -4.288 -13.662 1.535 1.00 96.69 191 GLY A O 1
ATOM 1411 N N . VAL A 1 192 ? -3.267 -11.973 0.427 1.00 98.44 192 VAL A N 1
ATOM 1412 C CA . VAL A 1 192 ? -4.210 -10.917 0.820 1.00 98.44 192 VAL A CA 1
ATOM 1413 C C . VAL A 1 192 ? -5.497 -11.000 -0.007 1.00 98.44 192 VAL A C 1
ATOM 1415 O O . VAL A 1 192 ? -5.478 -11.457 -1.146 1.00 98.44 192 VAL A O 1
ATOM 1418 N N . ASP A 1 193 ? -6.613 -10.528 0.544 1.00 98.50 193 ASP A N 1
ATOM 1419 C CA . ASP A 1 193 ? -7.915 -10.520 -0.139 1.00 98.50 193 ASP A CA 1
ATOM 1420 C C . ASP A 1 193 ? -8.129 -9.239 -0.963 1.00 98.50 193 ASP A C 1
ATOM 1422 O O . ASP A 1 193 ? -8.868 -9.224 -1.950 1.00 98.50 193 ASP A O 1
ATOM 1426 N N . LEU A 1 194 ? -7.485 -8.146 -0.547 1.00 98.06 194 LEU A N 1
ATOM 1427 C CA . LEU A 1 194 ? -7.571 -6.827 -1.164 1.00 98.06 194 LEU A CA 1
ATOM 1428 C C . LEU A 1 194 ? -6.179 -6.199 -1.223 1.00 98.06 194 LEU A C 1
ATOM 1430 O O . LEU A 1 194 ? -5.455 -6.239 -0.231 1.00 98.06 194 LEU A O 1
ATOM 1434 N N . ILE A 1 195 ? -5.837 -5.572 -2.346 1.00 98.44 195 ILE A N 1
ATOM 1435 C CA . ILE A 1 195 ? -4.655 -4.725 -2.500 1.00 98.44 195 ILE A CA 1
ATOM 1436 C C . ILE A 1 195 ? -5.110 -3.285 -2.733 1.00 98.44 195 ILE A C 1
ATOM 1438 O O . ILE A 1 195 ? -5.861 -3.008 -3.669 1.00 98.44 195 ILE A O 1
ATOM 1442 N N . SER A 1 196 ? -4.638 -2.373 -1.889 1.00 97.50 196 SER A N 1
ATOM 1443 C CA . SER A 1 196 ? -4.799 -0.929 -2.053 1.00 97.50 196 SER A CA 1
ATOM 1444 C C . SER A 1 196 ? -3.473 -0.305 -2.474 1.00 97.50 196 SER A C 1
ATOM 1446 O O . SER A 1 196 ? -2.438 -0.589 -1.879 1.00 97.50 196 SER A O 1
ATOM 1448 N N . MET A 1 197 ? -3.492 0.585 -3.457 1.00 94.75 197 MET A N 1
ATOM 1449 C CA . MET A 1 197 ? -2.326 1.386 -3.818 1.00 94.75 197 MET A CA 1
ATOM 1450 C C . MET A 1 197 ? -2.739 2.848 -3.920 1.00 94.75 197 MET A C 1
ATOM 1452 O O . MET A 1 197 ? -3.458 3.248 -4.836 1.00 94.75 197 MET A O 1
ATOM 1456 N N . SER A 1 198 ? -2.282 3.649 -2.964 1.00 88.25 198 SER A N 1
ATOM 1457 C CA . SER A 1 198 ? -2.567 5.085 -2.906 1.00 88.25 198 SER A CA 1
ATOM 1458 C C . SER A 1 198 ? -1.475 5.882 -3.618 1.00 88.25 198 SER A C 1
ATOM 1460 O O . SER A 1 198 ? -1.006 6.888 -3.109 1.00 88.25 198 SER A O 1
ATOM 1462 N N . ILE A 1 199 ? -1.047 5.391 -4.780 1.00 80.31 199 ILE A N 1
ATOM 1463 C CA . ILE A 1 199 ? 0.008 5.956 -5.623 1.00 80.31 199 ILE A CA 1
ATOM 1464 C C . ILE A 1 199 ? -0.561 5.988 -7.037 1.00 80.31 199 ILE A C 1
ATOM 1466 O O . ILE A 1 199 ? -1.198 5.025 -7.469 1.00 80.31 199 ILE A O 1
ATOM 1470 N N . GLY A 1 200 ? -0.354 7.088 -7.741 1.00 74.06 200 GLY A N 1
ATOM 1471 C CA . GLY A 1 200 ? -0.779 7.249 -9.121 1.00 74.06 200 GLY A CA 1
ATOM 1472 C C . GLY A 1 200 ? -0.042 8.422 -9.742 1.00 74.06 200 GLY A C 1
ATOM 1473 O O . GLY A 1 200 ? 0.385 9.330 -9.037 1.00 74.06 200 GLY A O 1
ATOM 1474 N N . GLU A 1 201 ? 0.107 8.382 -11.055 1.00 68.31 201 GLU A N 1
ATOM 1475 C CA . GLU A 1 201 ? 0.621 9.491 -11.849 1.00 68.31 201 GLU A CA 1
ATOM 1476 C C . GLU A 1 201 ? -0.281 9.629 -13.069 1.00 68.31 201 GLU A C 1
ATOM 1478 O O . GLU A 1 201 ? -0.828 8.646 -13.570 1.00 68.31 201 GLU A O 1
ATOM 1483 N N . THR A 1 202 ? -0.415 10.852 -13.560 1.00 63.34 202 THR A N 1
ATOM 1484 C CA . THR A 1 202 ? -1.014 11.127 -14.858 1.00 63.34 202 THR A CA 1
ATOM 1485 C C . THR A 1 202 ? -0.234 10.438 -15.974 1.00 63.34 202 THR A C 1
ATOM 1487 O O . THR A 1 202 ? 0.933 10.751 -16.202 1.00 63.34 202 THR A O 1
ATOM 1490 N N . THR A 1 203 ? -0.896 9.588 -16.763 1.00 59.34 203 THR A N 1
ATOM 1491 C CA . THR A 1 203 ? -0.305 9.087 -18.009 1.00 59.34 203 THR A CA 1
ATOM 1492 C C . THR A 1 203 ? -1.137 9.510 -19.214 1.00 59.34 203 THR A C 1
ATOM 1494 O O . THR A 1 203 ? -2.364 9.443 -19.225 1.00 59.34 203 THR A O 1
ATOM 1497 N N . ILE A 1 204 ? -0.461 9.979 -20.262 1.00 52.00 204 ILE A N 1
ATOM 1498 C CA . ILE A 1 204 ? -1.072 10.138 -21.584 1.00 52.00 204 ILE A CA 1
ATOM 1499 C C . ILE A 1 204 ? -1.270 8.754 -22.211 1.00 52.00 204 ILE A C 1
ATOM 1501 O O . ILE A 1 204 ? -0.500 7.836 -21.937 1.00 52.00 204 ILE A O 1
ATOM 1505 N N . TRP A 1 205 ? -2.326 8.600 -23.021 1.00 51.59 205 TRP A N 1
ATOM 1506 C CA . TRP A 1 205 ? -2.772 7.350 -23.661 1.00 51.59 205 TRP A CA 1
ATOM 1507 C C . TRP A 1 205 ? -1.692 6.656 -24.519 1.00 51.59 205 TRP A C 1
ATOM 1509 O O . TRP A 1 205 ? -1.759 6.636 -25.749 1.00 51.59 205 TRP A O 1
ATOM 1519 N N . GLU A 1 206 ? -0.708 6.029 -23.884 1.00 52.09 206 GLU A N 1
ATOM 1520 C CA . GLU A 1 206 ? 0.435 5.431 -24.562 1.00 52.09 206 GLU A CA 1
ATOM 1521 C C . GLU A 1 206 ? 0.506 3.917 -24.352 1.00 52.09 206 GLU A C 1
ATOM 1523 O O . GLU A 1 206 ? 0.488 3.407 -23.233 1.00 52.09 206 GLU A O 1
ATOM 1528 N N . GLY A 1 207 ? 0.624 3.189 -25.469 1.00 53.72 207 GLY A N 1
ATOM 1529 C CA . GLY A 1 207 ? 1.437 1.972 -25.607 1.00 53.72 207 GLY A CA 1
ATOM 1530 C C . GLY A 1 207 ? 1.156 0.745 -24.727 1.00 53.72 207 GLY A C 1
ATOM 1531 O O . GLY A 1 207 ? 1.875 -0.251 -24.835 1.00 53.72 207 GLY A O 1
ATOM 1532 N N . GLY A 1 208 ? 0.119 0.741 -23.894 1.00 64.38 208 GLY A N 1
ATOM 1533 C CA . GLY A 1 208 ? -0.178 -0.349 -22.963 1.00 64.38 208 GLY A CA 1
ATOM 1534 C C . GLY A 1 208 ? 0.766 -0.388 -21.755 1.00 64.38 208 GLY A C 1
ATOM 1535 O O . GLY A 1 208 ? 1.922 0.011 -21.819 1.00 64.38 208 GLY A O 1
ATOM 1536 N N . SER A 1 209 ? 0.265 -0.920 -20.646 1.00 78.19 209 SER A N 1
ATOM 1537 C CA . SER A 1 209 ? 0.904 -0.852 -19.329 1.00 78.19 209 SER A CA 1
ATOM 1538 C C . SER A 1 209 ? 1.516 -2.203 -18.913 1.00 78.19 209 SER A C 1
ATOM 1540 O O . SER A 1 209 ? 0.898 -3.242 -19.191 1.00 78.19 209 SER A O 1
ATOM 1542 N N . PRO A 1 210 ? 2.698 -2.224 -18.257 1.00 84.31 210 PRO A N 1
ATOM 1543 C CA . PRO A 1 210 ? 3.284 -3.457 -17.726 1.00 84.31 210 PRO A CA 1
ATOM 1544 C C . PRO A 1 210 ? 2.427 -4.061 -16.597 1.00 84.31 210 PRO A C 1
ATOM 1546 O O . PRO A 1 210 ? 2.507 -5.262 -16.338 1.00 84.31 210 PRO A O 1
ATOM 1549 N N . TYR A 1 211 ? 1.522 -3.271 -16.004 1.00 88.25 211 TYR A N 1
ATOM 1550 C CA . TYR A 1 211 ? 0.594 -3.711 -14.964 1.00 88.25 211 TYR A CA 1
ATOM 1551 C C . TYR A 1 211 ? -0.530 -4.618 -15.476 1.00 88.25 211 TYR A C 1
ATOM 15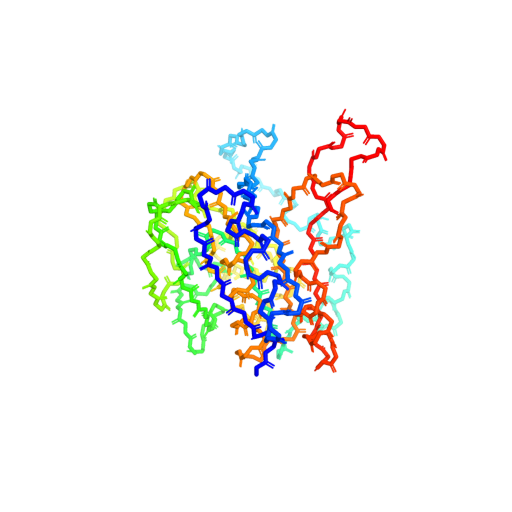53 O O . TYR A 1 211 ? -1.023 -5.462 -14.733 1.00 88.25 211 TYR A O 1
ATOM 1561 N N . ILE A 1 212 ? -0.949 -4.500 -16.741 1.00 87.56 212 ILE A N 1
ATOM 1562 C CA . ILE A 1 212 ? -2.086 -5.276 -17.271 1.00 87.56 212 ILE A CA 1
ATOM 1563 C C . ILE A 1 212 ? -1.931 -6.793 -17.039 1.00 87.56 212 ILE A C 1
ATOM 1565 O O . ILE A 1 212 ? -2.851 -7.387 -16.466 1.00 87.56 212 ILE A O 1
ATOM 1569 N N . PRO A 1 213 ? -0.827 -7.455 -17.447 1.00 88.62 213 PRO A N 1
ATOM 1570 C CA . PRO A 1 213 ? -0.684 -8.900 -17.262 1.00 88.62 213 PRO A CA 1
ATOM 1571 C C . PRO A 1 213 ? -0.661 -9.325 -15.787 1.00 88.62 213 PRO A C 1
ATOM 1573 O O . PRO A 1 213 ? -1.320 -10.304 -15.434 1.00 88.62 213 PRO A O 1
ATOM 1576 N N . ILE A 1 214 ? 0.053 -8.589 -14.930 1.00 91.88 214 ILE A N 1
ATOM 1577 C CA . ILE A 1 214 ? 0.178 -8.904 -13.500 1.00 91.88 214 ILE A CA 1
ATOM 1578 C C . ILE A 1 214 ? -1.148 -8.681 -12.761 1.00 91.88 214 ILE A C 1
ATOM 1580 O O . ILE A 1 214 ? -1.641 -9.601 -12.108 1.00 91.88 214 ILE A O 1
ATOM 1584 N N . LEU A 1 215 ? -1.784 -7.516 -12.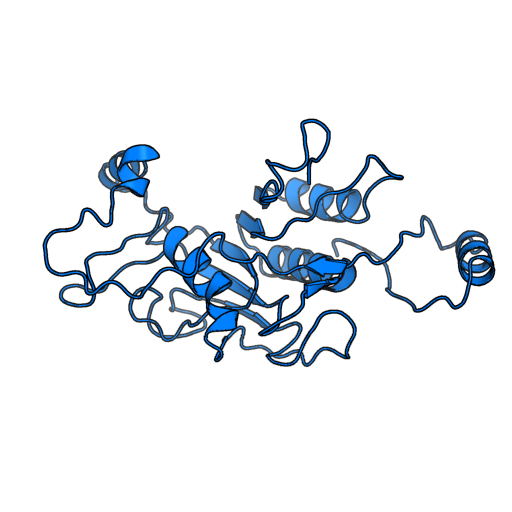919 1.00 92.38 215 LEU A N 1
ATOM 1585 C CA . LEU A 1 215 ? -3.029 -7.188 -12.219 1.00 92.38 215 LEU A CA 1
ATOM 1586 C C . LEU A 1 215 ? -4.179 -8.089 -12.677 1.00 92.38 215 LEU A C 1
ATOM 1588 O O . LEU A 1 215 ? -4.934 -8.578 -11.840 1.00 92.38 215 LEU A O 1
ATOM 1592 N N . SER A 1 216 ? -4.260 -8.412 -13.975 1.00 92.31 216 SER A N 1
ATOM 1593 C CA . SER A 1 216 ? -5.253 -9.375 -14.480 1.00 92.31 216 SER A CA 1
ATOM 1594 C C . SER A 1 216 ? -5.059 -10.760 -13.855 1.00 92.31 216 SER A C 1
ATOM 1596 O O . SER A 1 216 ? -6.029 -11.446 -13.523 1.00 92.31 216 SER A O 1
ATOM 1598 N N . LYS A 1 217 ? -3.803 -11.188 -13.667 1.00 94.12 217 LYS A N 1
ATOM 1599 C CA . LYS A 1 217 ? -3.489 -12.470 -13.030 1.00 94.12 217 LYS A CA 1
ATOM 1600 C C . LYS A 1 217 ? -3.853 -12.467 -11.547 1.00 94.12 217 LYS A C 1
ATOM 1602 O O . LYS A 1 217 ? -4.427 -13.454 -11.091 1.00 94.12 217 LYS A O 1
ATOM 1607 N N . ILE A 1 218 ? -3.568 -11.386 -10.826 1.00 96.19 218 ILE A N 1
ATOM 1608 C CA . ILE A 1 218 ? -3.938 -11.210 -9.413 1.00 96.19 218 ILE A CA 1
ATOM 1609 C C . ILE A 1 218 ? -5.465 -11.230 -9.254 1.00 96.19 218 ILE A C 1
ATOM 1611 O O . ILE A 1 218 ? -5.996 -12.038 -8.496 1.00 96.19 218 ILE A O 1
ATOM 1615 N N . GLN A 1 219 ? -6.186 -10.442 -10.054 1.00 95.12 219 GLN A N 1
ATOM 1616 C CA . GLN A 1 219 ? -7.652 -10.402 -10.032 1.00 95.12 219 GLN A CA 1
ATOM 1617 C C . GLN A 1 219 ? -8.283 -11.761 -10.353 1.00 95.12 219 GLN A C 1
ATOM 1619 O O . GLN A 1 219 ? -9.278 -12.140 -9.737 1.00 95.12 219 GLN A O 1
ATOM 1624 N N . SER A 1 220 ? -7.690 -12.543 -11.265 1.00 95.50 220 SER A N 1
ATOM 1625 C CA . SER A 1 220 ? -8.186 -13.891 -11.592 1.00 95.50 220 SER A CA 1
ATOM 1626 C C . SER A 1 220 ? -8.147 -14.878 -10.415 1.00 95.50 220 SER A C 1
ATOM 1628 O O . SER A 1 220 ? -8.791 -15.923 -10.479 1.00 95.50 220 SER A O 1
ATOM 1630 N N . GLN A 1 221 ? -7.412 -14.555 -9.346 1.00 95.44 221 GLN A N 1
ATOM 1631 C CA . GLN A 1 221 ? -7.354 -15.337 -8.108 1.00 95.44 221 GLN A CA 1
ATOM 1632 C C . GLN A 1 221 ? -8.373 -14.873 -7.056 1.00 95.44 221 GLN A C 1
ATOM 1634 O O . GLN A 1 221 ? -8.421 -15.436 -5.968 1.00 95.44 221 GLN A O 1
ATOM 1639 N N . GLY A 1 222 ? -9.205 -13.879 -7.381 1.00 96.50 222 GLY A N 1
ATOM 1640 C CA . GLY A 1 222 ? -10.222 -13.337 -6.479 1.00 96.50 222 GLY A CA 1
ATOM 1641 C C . GLY A 1 222 ? -9.730 -12.208 -5.573 1.00 96.50 222 GLY A C 1
ATOM 1642 O O . GLY A 1 222 ? -10.489 -11.768 -4.716 1.00 96.50 222 GLY A O 1
ATOM 1643 N N . ILE A 1 223 ? -8.501 -11.724 -5.773 1.00 98.06 223 ILE A N 1
ATOM 1644 C CA . ILE A 1 223 ? -7.935 -10.609 -5.008 1.00 98.06 223 ILE A CA 1
ATOM 1645 C C . ILE A 1 223 ? -8.455 -9.292 -5.594 1.00 98.06 223 ILE A C 1
ATOM 1647 O O . ILE A 1 223 ? -8.267 -9.006 -6.781 1.00 98.06 223 ILE A O 1
ATOM 1651 N N . GLY A 1 224 ? -9.121 -8.485 -4.768 1.00 97.12 224 GLY A N 1
ATOM 1652 C CA . GLY A 1 224 ? -9.590 -7.156 -5.159 1.00 97.12 224 GLY A CA 1
ATOM 1653 C C . GLY A 1 224 ? -8.431 -6.165 -5.272 1.00 97.12 224 GLY A C 1
ATOM 1654 O O . GLY A 1 224 ? -7.485 -6.234 -4.495 1.00 97.12 224 GLY A O 1
ATOM 1655 N N . ILE A 1 225 ? -8.502 -5.224 -6.216 1.00 95.69 225 ILE A N 1
ATOM 1656 C CA . ILE A 1 225 ? -7.462 -4.203 -6.413 1.00 95.69 225 ILE A CA 1
ATOM 1657 C C . ILE A 1 225 ? -8.123 -2.828 -6.481 1.00 95.69 225 ILE A C 1
ATOM 1659 O O . ILE A 1 225 ? -9.059 -2.637 -7.259 1.00 95.69 225 ILE A O 1
ATOM 1663 N N . VAL A 1 226 ? -7.638 -1.889 -5.669 1.00 94.69 226 VAL A N 1
ATOM 1664 C CA . VAL A 1 226 ? -8.094 -0.494 -5.616 1.00 94.69 226 VAL A CA 1
ATOM 1665 C C . VAL A 1 226 ? -6.881 0.419 -5.742 1.00 94.69 226 VAL A C 1
ATOM 1667 O O . VAL A 1 226 ? -5.924 0.287 -4.983 1.00 94.69 226 VAL A O 1
ATOM 1670 N N . ILE A 1 227 ? -6.920 1.333 -6.709 1.00 90.00 227 ILE A N 1
ATOM 1671 C CA . ILE A 1 227 ? -5.818 2.249 -7.023 1.00 90.00 227 ILE A CA 1
ATOM 1672 C C . ILE A 1 227 ? -6.373 3.675 -7.064 1.00 90.00 227 ILE A C 1
ATOM 1674 O O . ILE A 1 227 ? -7.498 3.883 -7.526 1.00 90.00 227 ILE A O 1
ATOM 1678 N N . ALA A 1 228 ? -5.618 4.637 -6.532 1.00 86.56 228 ALA A N 1
ATOM 1679 C CA . ALA A 1 228 ? -5.989 6.049 -6.563 1.00 86.56 228 ALA A CA 1
ATOM 1680 C C . ALA A 1 228 ? -6.031 6.598 -8.000 1.00 86.56 228 ALA A C 1
ATOM 1682 O O . ALA A 1 228 ? -5.253 6.181 -8.848 1.00 86.56 228 ALA A O 1
ATOM 1683 N N . ALA A 1 229 ? -6.920 7.562 -8.249 1.00 78.81 229 ALA A N 1
ATOM 1684 C CA . ALA A 1 229 ? -7.117 8.162 -9.572 1.00 78.81 229 ALA A CA 1
ATOM 1685 C C . ALA A 1 229 ? -6.175 9.351 -9.888 1.00 78.81 229 ALA A C 1
ATOM 1687 O O . ALA A 1 229 ? -6.384 10.041 -10.884 1.00 78.81 229 ALA A O 1
ATOM 1688 N N . GLY A 1 230 ? -5.197 9.635 -9.022 1.00 78.50 230 GLY A N 1
ATOM 1689 C CA . GLY A 1 230 ? -4.338 10.822 -9.121 1.00 78.50 230 GLY A CA 1
ATOM 1690 C C . GLY A 1 230 ? -4.971 12.086 -8.521 1.00 78.50 230 GLY A C 1
ATOM 1691 O O . GLY A 1 230 ? -6.167 12.120 -8.213 1.00 78.50 230 GLY A O 1
ATOM 1692 N N . ASN A 1 231 ? -4.152 13.122 -8.314 1.00 78.38 231 ASN A N 1
ATOM 1693 C CA . ASN A 1 231 ? -4.555 14.386 -7.676 1.00 78.38 231 ASN A CA 1
ATOM 1694 C C . ASN A 1 231 ? -4.486 15.587 -8.636 1.00 78.38 231 ASN A C 1
ATOM 1696 O O . ASN A 1 231 ? -4.726 16.722 -8.227 1.00 78.38 231 ASN A O 1
ATOM 1700 N N . GLU A 1 232 ? -4.233 15.347 -9.921 1.00 78.00 232 GLU A N 1
ATOM 1701 C CA . GLU A 1 232 ? -3.972 16.366 -10.946 1.00 78.00 232 GLU A CA 1
ATOM 1702 C C . GLU A 1 232 ? -5.270 16.910 -11.574 1.00 78.00 232 GLU A C 1
ATOM 1704 O O . GLU A 1 232 ? -5.321 17.261 -12.752 1.00 78.00 232 GLU A O 1
ATOM 1709 N N . GLY A 1 233 ? -6.362 16.978 -10.804 1.00 73.75 233 GLY A N 1
ATOM 1710 C CA . GLY A 1 233 ? -7.692 17.345 -11.311 1.00 73.75 233 GLY A CA 1
ATOM 1711 C C . GLY A 1 233 ? -7.790 18.762 -11.900 1.00 73.75 233 GLY A C 1
ATOM 1712 O O . GLY A 1 233 ? -8.736 19.066 -12.628 1.00 73.75 233 GLY A O 1
ATOM 1713 N N . ASP A 1 234 ? -6.820 19.628 -11.615 1.00 76.12 234 ASP A N 1
ATOM 1714 C CA . ASP A 1 234 ? -6.681 20.975 -12.171 1.00 76.12 234 ASP A CA 1
ATOM 1715 C C . ASP A 1 234 ? -5.962 21.013 -13.533 1.00 76.12 234 ASP A C 1
ATOM 1717 O O . ASP A 1 234 ? -6.077 22.004 -14.258 1.00 76.12 234 ASP A O 1
ATOM 1721 N N . THR A 1 235 ? -5.278 19.935 -13.926 1.00 72.69 235 THR A N 1
ATOM 1722 C CA . THR A 1 235 ? -4.505 19.859 -15.178 1.00 72.69 235 THR A CA 1
ATOM 1723 C C . THR A 1 235 ? -5.355 19.549 -16.420 1.00 72.69 235 THR A C 1
ATOM 1725 O O . THR A 1 235 ? -4.915 19.786 -17.547 1.00 72.69 235 THR A O 1
ATOM 1728 N N . GLY A 1 236 ? -6.612 19.121 -16.242 1.00 69.50 236 GLY A N 1
ATOM 1729 C CA . GLY A 1 236 ? -7.637 19.085 -17.291 1.00 69.50 236 GLY A CA 1
ATOM 1730 C C . GLY A 1 236 ? -8.319 17.730 -17.501 1.00 69.50 236 GLY A C 1
ATOM 1731 O O . GLY A 1 236 ? -7.916 16.701 -16.983 1.00 69.50 236 GLY A O 1
ATOM 1732 N N . LEU A 1 237 ? -9.379 17.724 -18.319 1.00 64.69 237 LEU A N 1
ATOM 1733 C CA . LEU A 1 237 ? -10.281 16.571 -18.516 1.00 64.69 237 LEU A CA 1
ATOM 1734 C C . LEU A 1 237 ? -9.639 15.317 -19.140 1.00 64.69 237 LEU A C 1
ATOM 1736 O O . LEU A 1 237 ? -10.264 14.260 -19.135 1.00 64.69 237 LEU A O 1
ATOM 1740 N N . TYR A 1 238 ? -8.449 15.440 -19.727 1.00 62.44 238 TYR A N 1
ATOM 1741 C CA . TYR A 1 238 ? -7.748 14.340 -20.407 1.00 62.44 238 TYR A CA 1
ATOM 1742 C C . TYR A 1 238 ? -6.555 13.808 -19.615 1.00 62.44 238 TYR A C 1
ATOM 1744 O O . TYR A 1 238 ? -5.799 12.985 -20.122 1.00 62.44 238 TYR A O 1
ATOM 1752 N N . VAL A 1 239 ? -6.391 14.300 -18.392 1.00 57.19 239 VAL A N 1
ATOM 1753 C CA . VAL A 1 239 ? -5.392 13.845 -17.445 1.00 57.19 239 VAL A CA 1
ATOM 1754 C C . VAL A 1 239 ? -6.086 12.835 -16.538 1.00 57.19 239 VAL A C 1
ATOM 1756 O O . VAL A 1 239 ? -6.904 13.191 -15.695 1.00 57.19 239 VAL A O 1
ATOM 1759 N N . SER A 1 240 ? -5.830 11.555 -16.792 1.00 52.62 240 SER A N 1
ATOM 1760 C CA . SER A 1 240 ? -6.265 10.447 -15.942 1.00 52.62 240 SER A CA 1
ATOM 1761 C C . SER A 1 240 ? -5.052 9.593 -15.606 1.00 52.62 240 SER A C 1
ATOM 1763 O O . SER A 1 240 ? -4.240 9.333 -16.497 1.00 52.62 240 SER A O 1
ATOM 1765 N N . SER A 1 241 ? -4.937 9.162 -14.351 1.00 52.03 241 SER A N 1
ATOM 1766 C CA . SER A 1 241 ? -3.980 8.133 -13.929 1.00 52.03 241 SER A CA 1
ATOM 1767 C C . SER A 1 241 ? -4.391 6.737 -14.385 1.00 52.03 241 SER A C 1
ATOM 1769 O O . SER A 1 241 ? -5.607 6.444 -14.258 1.00 52.03 241 SER A O 1
#

Solvent-accessible surface area (backbone atoms only — not comparable to full-atom values): 13560 Å² total; per-residue (Å²): 138,60,73,92,83,84,88,78,92,68,92,50,72,66,51,52,53,55,48,62,69,37,92,85,47,89,79,86,77,85,80,49,76,34,59,57,81,73,73,97,60,84,75,71,89,69,82,83,82,74,90,70,74,74,54,51,70,35,56,77,72,44,42,52,66,40,41,76,72,74,53,29,40,68,90,42,34,39,22,37,45,32,25,12,29,52,32,65,39,61,35,37,55,47,32,77,28,87,93,30,35,29,34,44,52,28,17,57,20,39,62,88,17,48,47,82,60,84,56,53,60,48,78,63,22,64,34,89,49,79,72,11,42,60,24,35,54,51,48,34,52,47,28,12,39,36,47,90,99,39,90,84,70,43,62,20,66,22,44,50,25,34,32,26,35,27,11,49,30,19,44,46,59,17,29,29,48,67,53,52,49,51,43,53,49,48,38,56,69,73,64,33,47,30,39,39,29,77,55,45,49,73,48,72,100,61,94,74,63,87,55,55,65,36,52,53,50,44,42,74,73,68,30,45,79,48,67,45,64,49,85,58,76,87,78,37,97,80,58,45,71

Secondary structure (DSSP, 8-state):
----------SSHHHHHHHHTSTT--------EEEPPPPSS--------S---TTHHHHHHTHHHHHTTT-S-TT-EEEEEES-B-TTSGGGTSSBSTTSSEEEEEESS-TT--SSSPP--BS--B--SSTTHHHHHHHHHHH-BPPTTSTT--B-SSTTSEEEEEE---SSSEEEHHHHHHHHHHHHHTT-SEEEE-----B-S-S--THHHHHHHHHTTT-EEEE---S-TTS-TT-B-

pLDDT: mean 88.6, std 12.52, range [49.75, 98.75]

Nearest PDB structures (foldseek):
  1sbi-assembly1_A  TM=8.769E-01  e=2.539E-10  Bacillus amyloliquefaciens
  1yjb-assembly1_A  TM=8.768E-01  e=3.065E-10  Bacillus amyloliquefaciens
  8jmw-assembly1_A  TM=8.145E-01  e=1.195E-10  Bacillus amyloliquefaciens
  1tm1-assembly1_E  TM=8.741E-01  e=6.509E-10  Bacillus amyloliquefaciens
  2sni-assembly1_E  TM=8.547E-01  e=5.064E-10  Bacillus amyloliquefaciens

Foldseek 3Di:
DQDDDDDDDDPDVVVVVVQVPDPPRPDDDDWDWFFADDDPDDDDPDPPDDLPPLCVVCVVVVLVVCVVVVQQAAPAEEEEEAQFAQCCDVQQQRDDDCPGLQNFEWEFAEAPRQAPDDGDIDGHSHADDPLSCPVHVVSQQAAGAHDVPGDNRRGHSRNNYRYYYYRQDHSGHTHIPVSVLVSLVVCLVVPGQEYEYATDFWDQPDDDDPVVSNVVSSVVVNRHYHYDFDDVPVVDDRGTD

Organism: Glomerella acutata (NCBI:txid27357)

Sequence (241 aa):
DYFYGLSINAKDDTDVDTLLALPQVKKVWPNRYYDRPEPVAAAQVVTINGTSDVLSSLKMTGADKVHAQGLTGKGIKIGFLDTGVDWRHPALGGGYGEGFKVAGGYDFVGDDFVGWNDPVPDNDPLTTCLEGGHGTHVAGILAAKDPQGVGFGISGVAPDASLYAYRVLGCSGGVTDDILMQGFERAASDGVDLISMSIGETTIWEGGSPYIPILSKIQSQGIGIVIAAGNEGDTGLYVSS

Radius of gyration: 19.29 Å; Cα contacts (8 Å, |Δi|>4): 467; chains: 1; bounding box: 46×39×58 Å